Protein AF-A0A2E9ARJ5-F1 (afdb_monomer)

Structure (mmCIF, N/CA/C/O backbone):
data_AF-A0A2E9ARJ5-F1
#
_entry.id   AF-A0A2E9ARJ5-F1
#
loop_
_atom_site.group_PDB
_atom_site.id
_atom_site.type_symbol
_atom_site.label_atom_id
_atom_site.label_alt_id
_atom_site.label_comp_id
_atom_site.label_asym_id
_atom_site.label_entity_id
_atom_site.label_seq_id
_atom_site.pdbx_PDB_ins_code
_atom_site.Cartn_x
_atom_site.Cartn_y
_atom_site.Cartn_z
_atom_site.occupancy
_atom_site.B_iso_or_equiv
_atom_site.auth_seq_id
_atom_site.auth_comp_id
_atom_site.auth_asym_id
_atom_site.auth_atom_id
_atom_site.pdbx_PDB_model_num
ATOM 1 N N . MET A 1 1 ? 36.163 17.611 -49.885 1.00 54.44 1 MET A N 1
ATOM 2 C CA . MET A 1 1 ? 37.347 17.622 -50.762 1.00 54.44 1 MET A CA 1
ATOM 3 C C . MET A 1 1 ? 37.562 16.211 -51.298 1.00 54.44 1 MET A C 1
ATOM 5 O O . MET A 1 1 ? 38.402 15.521 -50.765 1.00 54.44 1 MET A O 1
ATOM 9 N N . ASP A 1 2 ? 36.758 15.726 -52.253 1.00 55.62 2 ASP A N 1
ATOM 10 C CA . ASP A 1 2 ? 36.890 14.321 -52.709 1.00 55.62 2 ASP A CA 1
ATOM 11 C C . ASP A 1 2 ? 36.253 14.086 -54.094 1.00 55.62 2 ASP A C 1
ATOM 13 O O . ASP A 1 2 ? 35.464 13.170 -54.314 1.00 55.62 2 ASP A O 1
ATOM 17 N N . LEU A 1 3 ? 36.557 14.965 -55.052 1.00 61.03 3 LEU A N 1
ATOM 18 C CA . LEU A 1 3 ? 36.168 14.787 -56.460 1.00 61.03 3 LEU A CA 1
ATOM 19 C C . LEU A 1 3 ? 37.358 14.467 -57.372 1.00 61.03 3 LEU A C 1
ATOM 21 O O . LEU A 1 3 ? 37.154 14.315 -58.566 1.00 61.03 3 LEU A O 1
ATOM 25 N N . GLY A 1 4 ? 38.577 14.335 -56.832 1.00 65.00 4 GLY A N 1
ATOM 26 C CA . GLY A 1 4 ? 39.780 14.022 -57.617 1.00 65.00 4 GLY A CA 1
ATOM 27 C C . GLY A 1 4 ? 40.251 15.149 -58.545 1.00 65.00 4 GLY A C 1
ATOM 28 O O . GLY A 1 4 ? 41.095 14.913 -59.400 1.00 65.00 4 GLY A O 1
ATOM 29 N N . VAL A 1 5 ? 39.704 16.359 -58.391 1.00 71.19 5 VAL A N 1
ATOM 30 C CA . VAL A 1 5 ? 40.125 17.569 -59.113 1.00 71.19 5 VAL A CA 1
ATOM 31 C C . VAL A 1 5 ? 41.294 18.209 -58.361 1.00 71.19 5 VAL A C 1
ATOM 33 O O . VAL A 1 5 ? 41.242 18.292 -57.134 1.00 71.19 5 VAL A O 1
ATOM 36 N N . SER A 1 6 ? 42.327 18.660 -59.084 1.00 74.06 6 SER A N 1
ATOM 37 C CA . SER A 1 6 ? 43.474 19.373 -58.496 1.00 74.06 6 SER A CA 1
ATOM 38 C C . SER A 1 6 ? 43.016 20.586 -57.672 1.00 74.06 6 SER A C 1
ATOM 40 O O . SER A 1 6 ? 42.092 21.302 -58.075 1.00 74.06 6 SER A O 1
ATOM 42 N N . GLU A 1 7 ? 43.654 20.811 -56.520 1.00 71.00 7 GLU A N 1
ATOM 43 C CA . GLU A 1 7 ? 43.252 21.814 -55.521 1.00 71.00 7 GLU A CA 1
ATOM 44 C C . GLU A 1 7 ? 43.178 23.232 -56.107 1.00 71.00 7 GLU A C 1
ATOM 46 O O . GLU A 1 7 ? 42.240 23.976 -55.817 1.00 71.00 7 GLU A O 1
ATOM 51 N N . GLU A 1 8 ? 44.086 23.572 -57.025 1.00 73.69 8 GLU A N 1
ATOM 52 C CA . GLU A 1 8 ? 44.133 24.877 -57.699 1.00 73.69 8 GLU A CA 1
ATOM 53 C C . GLU A 1 8 ? 42.857 25.187 -58.504 1.00 73.69 8 GLU A C 1
ATOM 55 O O . GLU A 1 8 ? 42.389 26.329 -58.532 1.00 73.69 8 GLU A O 1
ATOM 60 N N . TYR A 1 9 ? 42.257 24.172 -59.134 1.00 76.06 9 TYR A N 1
ATOM 61 C CA . TYR A 1 9 ? 41.013 24.318 -59.900 1.00 76.06 9 TYR A CA 1
ATOM 62 C C . TYR A 1 9 ? 39.777 24.146 -59.017 1.00 76.06 9 TYR A C 1
ATOM 64 O O . TYR A 1 9 ? 38.749 24.774 -59.267 1.00 76.06 9 TYR A O 1
ATOM 72 N N . ALA A 1 10 ? 39.880 23.341 -57.958 1.00 75.56 10 ALA A N 1
ATOM 73 C CA . ALA A 1 10 ? 38.800 23.126 -57.003 1.00 75.56 10 ALA A CA 1
ATOM 74 C C . ALA A 1 10 ? 38.404 24.423 -56.277 1.00 75.56 10 ALA A C 1
ATOM 76 O O . ALA A 1 10 ? 37.213 24.669 -56.097 1.00 75.56 10 ALA A O 1
ATOM 77 N N . HIS A 1 11 ? 39.376 25.274 -55.927 1.00 76.75 11 HIS A N 1
ATOM 78 C CA . HIS A 1 11 ? 39.104 26.584 -55.328 1.00 76.75 11 HIS A CA 1
ATOM 79 C C . HIS A 1 11 ? 38.368 27.527 -56.288 1.00 76.75 11 HIS A C 1
ATOM 81 O O . HIS A 1 11 ? 37.366 28.119 -55.903 1.00 76.75 11 HIS A O 1
ATOM 87 N N . LYS A 1 12 ? 38.795 27.603 -57.555 1.00 78.19 12 LYS A N 1
ATOM 88 C CA . LYS A 1 12 ? 38.150 28.456 -58.572 1.00 78.19 12 LYS A CA 1
ATOM 89 C C . LYS A 1 12 ? 36.739 27.988 -58.942 1.00 78.19 12 LYS A C 1
ATOM 91 O O . LYS A 1 12 ? 35.886 28.803 -59.270 1.00 78.19 12 LYS A O 1
ATOM 96 N N . LEU A 1 13 ? 36.488 26.679 -58.906 1.00 76.44 13 LEU A N 1
ATOM 97 C CA . LEU A 1 13 ? 35.176 26.101 -59.218 1.00 76.44 13 LEU A CA 1
ATOM 98 C C . LEU A 1 13 ? 34.175 26.209 -58.060 1.00 76.44 13 LEU A C 1
ATOM 100 O O . LEU A 1 13 ? 32.970 26.238 -58.308 1.00 76.44 13 LEU A O 1
ATOM 104 N N . ALA A 1 14 ? 34.664 26.248 -56.819 1.00 74.19 14 ALA A N 1
ATOM 105 C CA . ALA A 1 14 ? 33.845 26.314 -55.610 1.00 74.19 14 ALA A CA 1
ATOM 106 C C . ALA A 1 14 ? 33.635 27.741 -55.075 1.00 74.19 14 ALA A C 1
ATOM 108 O O . ALA A 1 14 ? 32.916 27.900 -54.088 1.00 74.19 14 ALA A O 1
ATOM 109 N N . ASP A 1 15 ? 34.241 28.755 -55.701 1.00 73.31 15 ASP A N 1
ATOM 110 C CA . ASP A 1 15 ? 34.136 30.152 -55.275 1.00 73.31 15 ASP A CA 1
ATOM 111 C C . ASP A 1 15 ? 32.660 30.598 -55.300 1.00 73.31 15 ASP A C 1
ATOM 113 O O . ASP A 1 15 ? 31.999 30.590 -56.345 1.00 73.31 15 ASP A O 1
ATOM 117 N N . ASP A 1 16 ? 32.119 30.853 -54.105 1.00 69.88 16 ASP A N 1
ATOM 118 C CA . ASP A 1 16 ? 30.711 31.146 -53.794 1.00 69.88 16 ASP A CA 1
ATOM 119 C C . ASP A 1 16 ? 29.644 30.127 -54.267 1.00 69.88 16 ASP A C 1
ATOM 121 O O . ASP A 1 16 ? 28.446 30.436 -54.277 1.00 69.88 16 ASP A O 1
ATOM 125 N N . ARG A 1 17 ? 30.013 28.879 -54.609 1.00 69.25 17 ARG A N 1
ATOM 126 C CA . ARG A 1 17 ? 29.057 27.844 -55.076 1.00 69.25 17 ARG A CA 1
ATOM 127 C C . ARG A 1 17 ? 29.125 26.549 -54.280 1.00 69.25 17 ARG A C 1
ATOM 129 O O . ARG A 1 17 ? 30.191 26.058 -53.910 1.00 69.25 17 ARG A O 1
ATOM 136 N N . LYS A 1 18 ? 27.963 25.922 -54.065 1.00 77.44 18 LYS A N 1
ATOM 137 C CA . LYS A 1 18 ? 27.908 24.567 -53.501 1.00 77.44 18 LYS A CA 1
ATOM 138 C C . LYS A 1 18 ? 28.409 23.559 -54.534 1.00 77.44 18 LYS A C 1
ATOM 140 O O . LYS A 1 18 ? 28.073 23.634 -55.709 1.00 77.44 18 LYS A O 1
ATOM 145 N N . TRP A 1 19 ? 29.144 22.547 -54.075 1.00 73.19 19 TRP A N 1
ATOM 146 C CA . TRP A 1 19 ? 29.708 21.493 -54.931 1.00 73.19 19 TRP A CA 1
ATOM 147 C C . TRP A 1 19 ? 28.677 20.689 -55.735 1.00 73.19 19 TRP A C 1
ATOM 149 O O . TRP A 1 19 ? 29.043 20.065 -56.728 1.00 73.19 19 TRP A O 1
ATOM 159 N N . ASP A 1 20 ? 27.407 20.687 -55.331 1.00 74.75 20 ASP A N 1
ATOM 160 C CA . ASP A 1 20 ? 26.340 20.057 -56.112 1.00 74.75 20 ASP A CA 1
ATOM 161 C C . ASP A 1 20 ? 25.987 20.856 -57.373 1.00 74.75 20 ASP A C 1
ATOM 163 O O . ASP A 1 20 ? 25.711 20.246 -58.403 1.00 74.75 20 ASP A O 1
ATOM 167 N N . ASP A 1 21 ? 26.120 22.185 -57.345 1.00 74.62 21 ASP A N 1
ATOM 168 C CA . ASP A 1 21 ? 25.916 23.041 -58.519 1.00 74.62 21 ASP A CA 1
ATOM 169 C C . ASP A 1 21 ? 27.089 22.911 -59.503 1.00 74.62 21 ASP A C 1
ATOM 171 O O . ASP A 1 21 ? 26.904 22.917 -60.720 1.00 74.62 21 ASP A O 1
ATOM 175 N N . VAL A 1 22 ? 28.305 22.702 -58.982 1.00 75.75 22 VAL A N 1
ATOM 176 C CA . VAL A 1 22 ? 29.521 22.508 -59.791 1.00 75.75 22 VAL A CA 1
ATOM 177 C C . VAL A 1 22 ? 29.455 21.205 -60.605 1.00 75.75 22 VAL A C 1
ATOM 179 O O . VAL A 1 22 ? 29.957 21.152 -61.725 1.00 75.75 22 VAL A O 1
ATOM 182 N N . LYS A 1 23 ? 28.787 20.157 -60.100 1.00 73.69 23 LYS A N 1
ATOM 183 C CA . LYS A 1 23 ? 28.631 18.863 -60.803 1.00 73.69 23 LYS A CA 1
ATOM 184 C C . LYS A 1 23 ? 27.744 18.930 -62.050 1.00 73.69 23 LYS A C 1
ATOM 186 O O . LYS A 1 23 ? 27.782 18.005 -62.857 1.00 73.69 23 LYS A O 1
ATOM 191 N N . ILE A 1 24 ? 26.924 19.972 -62.181 1.00 77.25 24 ILE A N 1
ATOM 192 C CA . ILE A 1 24 ? 25.968 20.141 -63.287 1.00 77.25 24 ILE A CA 1
ATOM 193 C C . ILE A 1 24 ? 26.584 21.002 -64.410 1.00 77.25 24 ILE A C 1
ATOM 195 O O . ILE A 1 24 ? 26.020 21.104 -65.499 1.00 77.25 24 ILE A O 1
ATOM 199 N N . LEU A 1 25 ? 27.764 21.592 -64.179 1.00 80.94 25 LEU A N 1
ATOM 200 C CA . LEU A 1 25 ? 28.455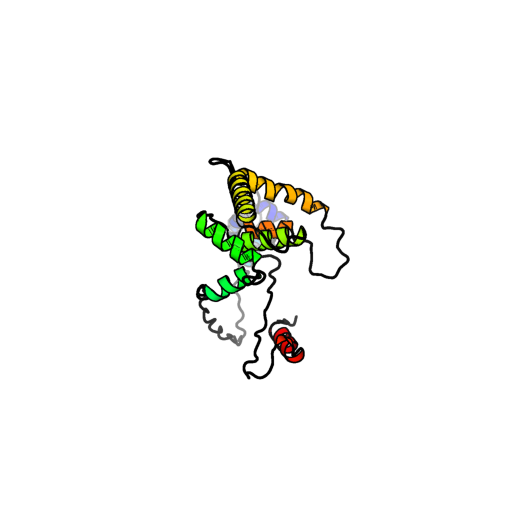 22.422 -65.163 1.00 80.94 25 LEU A CA 1
ATOM 201 C C . LEU A 1 25 ? 28.924 21.607 -66.373 1.00 80.94 25 LEU A C 1
ATOM 203 O O . LEU A 1 25 ? 29.419 20.485 -66.262 1.00 80.94 25 LEU A O 1
ATOM 207 N N . THR A 1 26 ? 28.799 22.219 -67.546 1.00 83.75 26 THR A N 1
ATOM 208 C CA . THR A 1 26 ? 29.337 21.680 -68.802 1.00 83.75 26 THR A CA 1
ATOM 209 C C . THR A 1 26 ? 30.844 21.932 -68.903 1.00 83.75 26 THR A C 1
ATOM 211 O O . THR A 1 26 ? 31.360 22.882 -68.310 1.00 83.75 26 THR A O 1
ATOM 214 N N . SER A 1 27 ? 31.568 21.131 -69.695 1.00 81.81 27 SER A N 1
ATOM 215 C CA . SER A 1 27 ? 33.017 21.315 -69.893 1.00 81.81 27 SER A CA 1
ATOM 216 C C . SER A 1 27 ? 33.377 22.715 -70.413 1.00 81.81 27 SER A C 1
ATOM 218 O O . SER A 1 27 ? 34.362 23.298 -69.969 1.00 81.81 27 SER A O 1
ATOM 220 N N . GLY A 1 28 ? 32.527 23.320 -71.250 1.00 81.38 28 GLY A N 1
ATOM 221 C CA . GLY A 1 28 ? 32.713 24.698 -71.722 1.00 81.38 28 GLY A CA 1
ATOM 222 C C . GLY A 1 28 ? 32.613 25.761 -70.618 1.00 81.38 28 GLY A C 1
ATOM 223 O O . GLY A 1 28 ? 33.372 26.728 -70.622 1.00 81.38 28 GLY A O 1
ATOM 224 N N . GLN A 1 29 ? 31.730 25.574 -69.633 1.00 81.25 29 GLN A N 1
ATOM 225 C CA . GLN A 1 29 ? 31.619 26.485 -68.485 1.00 81.25 29 GLN A CA 1
ATOM 226 C C . GLN A 1 29 ? 32.804 26.332 -67.526 1.00 81.25 29 GLN A C 1
ATOM 228 O O . GLN A 1 29 ? 33.283 27.322 -66.977 1.00 81.25 29 GLN A O 1
ATOM 233 N N . ILE A 1 30 ? 33.315 25.107 -67.365 1.00 82.06 30 ILE A N 1
ATOM 234 C CA . ILE A 1 30 ? 34.528 24.828 -66.581 1.00 82.06 30 ILE A CA 1
ATOM 235 C C . ILE A 1 30 ? 35.742 25.520 -67.221 1.00 82.06 30 ILE A C 1
ATOM 237 O O . ILE A 1 30 ? 36.526 26.150 -66.512 1.00 82.06 30 ILE A O 1
ATOM 241 N N . ALA A 1 31 ? 35.858 25.491 -68.554 1.00 83.00 31 ALA A N 1
ATOM 242 C CA . ALA A 1 31 ? 36.908 26.206 -69.283 1.00 83.00 31 ALA A CA 1
ATOM 243 C C . ALA A 1 31 ? 36.865 27.725 -69.037 1.00 83.00 31 ALA A C 1
ATOM 245 O O . ALA A 1 31 ? 37.900 28.333 -68.766 1.00 83.00 31 ALA A O 1
ATOM 246 N N . GLN A 1 32 ? 35.671 28.330 -69.063 1.00 82.12 32 GLN A N 1
ATOM 247 C CA . GLN A 1 32 ? 35.493 29.767 -68.814 1.00 82.12 32 GLN A CA 1
ATOM 248 C C . GLN A 1 32 ? 35.814 30.177 -67.372 1.00 82.12 32 GLN A C 1
ATOM 250 O O . GLN A 1 32 ? 36.417 31.225 -67.163 1.00 82.12 32 GLN A O 1
ATOM 255 N N . ILE A 1 33 ? 35.430 29.365 -66.382 1.00 82.38 33 ILE A N 1
ATOM 256 C CA . ILE A 1 33 ? 35.653 29.673 -64.958 1.00 82.38 33 ILE A CA 1
ATOM 257 C C . ILE A 1 33 ? 37.129 29.499 -64.582 1.00 82.38 33 ILE A C 1
ATOM 259 O O . ILE A 1 33 ? 37.686 30.308 -63.842 1.00 82.38 33 ILE A O 1
ATOM 263 N N . CYS A 1 34 ? 37.780 28.452 -65.091 1.00 78.56 34 CYS A N 1
ATOM 264 C CA . CYS A 1 34 ? 39.170 28.153 -64.751 1.00 78.56 34 CYS A CA 1
ATOM 265 C C . CYS A 1 34 ? 40.194 28.836 -65.672 1.00 78.56 34 CYS A C 1
ATOM 267 O O . CYS A 1 34 ? 41.372 28.867 -65.314 1.00 78.56 34 CYS A O 1
ATOM 269 N N . GLY A 1 35 ? 39.768 29.394 -66.813 1.00 81.19 35 GLY A N 1
ATOM 270 C CA . GLY A 1 35 ? 40.648 30.031 -67.799 1.00 81.19 35 GLY A CA 1
ATOM 271 C C . GLY A 1 35 ? 41.585 29.042 -68.499 1.00 81.19 35 GLY A C 1
ATOM 272 O O . GLY A 1 35 ? 42.733 29.380 -68.773 1.00 81.19 35 GLY A O 1
ATOM 273 N N . ILE A 1 36 ? 41.115 27.813 -68.730 1.00 84.06 36 ILE A N 1
ATOM 274 C CA . ILE A 1 36 ? 41.899 26.687 -69.264 1.00 84.06 36 ILE A CA 1
ATOM 275 C C . ILE A 1 36 ? 41.427 26.278 -70.662 1.00 84.06 36 ILE A C 1
ATOM 277 O O . ILE A 1 36 ? 40.331 26.632 -71.101 1.00 84.06 36 ILE A O 1
ATOM 281 N N . ASP A 1 37 ? 42.256 25.508 -71.360 1.00 86.62 37 ASP A N 1
ATOM 282 C CA . ASP A 1 37 ? 41.958 24.978 -72.686 1.00 86.62 37 ASP A CA 1
ATOM 283 C C . ASP A 1 37 ? 40.827 23.923 -72.673 1.00 86.62 37 ASP A C 1
ATOM 285 O O . ASP A 1 37 ? 40.428 23.366 -71.640 1.00 86.62 37 ASP A O 1
ATOM 289 N N . SER A 1 38 ? 40.286 23.632 -73.860 1.00 79.56 38 SER A N 1
ATOM 290 C CA . SER A 1 38 ? 39.188 22.673 -74.032 1.00 79.56 38 SER A CA 1
ATOM 291 C C . SER A 1 38 ? 39.575 21.228 -73.687 1.00 79.56 38 SER A C 1
ATOM 293 O O . SER A 1 38 ? 38.691 20.428 -73.395 1.00 79.56 38 SER A O 1
ATOM 295 N N . GLY A 1 39 ? 40.865 20.874 -73.731 1.00 79.38 39 GLY A N 1
ATOM 296 C CA . GLY A 1 39 ? 41.352 19.544 -73.358 1.00 79.38 39 GLY A CA 1
ATOM 297 C C . GLY A 1 39 ? 41.328 19.352 -71.845 1.00 79.38 39 GLY A C 1
ATOM 298 O O . GLY A 1 39 ? 40.636 18.463 -71.343 1.00 79.38 39 GLY A O 1
ATOM 299 N N . SER A 1 40 ? 41.986 20.256 -71.118 1.00 79.19 40 SER A N 1
ATOM 300 C CA . SER A 1 40 ? 42.070 20.224 -69.651 1.00 79.19 40 SER A CA 1
ATOM 301 C C . SER A 1 40 ? 40.693 20.309 -68.974 1.00 79.19 40 SER A C 1
ATOM 303 O O . SER A 1 40 ? 40.419 19.627 -67.985 1.00 79.19 40 SER A O 1
ATOM 305 N N . SER A 1 41 ? 39.771 21.103 -69.527 1.00 80.12 41 SER A N 1
ATOM 306 C CA . SER A 1 41 ? 38.393 21.201 -69.013 1.00 80.12 41 SER A CA 1
ATOM 307 C C . SER A 1 41 ? 37.569 19.925 -69.228 1.00 80.12 41 SER A C 1
ATOM 309 O O . SER A 1 41 ? 36.741 19.575 -68.380 1.00 80.12 41 SER A O 1
ATOM 311 N N . GLN A 1 42 ? 37.812 19.192 -70.319 1.00 81.75 42 GLN A N 1
ATOM 312 C CA . GLN A 1 42 ? 37.151 17.915 -70.582 1.00 81.75 42 GLN A CA 1
ATOM 313 C C . GLN A 1 42 ? 37.649 16.812 -69.637 1.00 81.75 42 GLN A C 1
ATOM 315 O O . GLN A 1 42 ? 36.858 15.969 -69.207 1.00 81.75 42 GLN A O 1
ATOM 320 N N . GLU A 1 43 ? 38.930 16.834 -69.264 1.00 80.94 43 GLU A N 1
ATOM 321 C CA . GLU A 1 43 ? 39.493 15.923 -68.261 1.00 80.94 43 GLU A CA 1
ATOM 322 C C . GLU A 1 43 ? 38.865 16.144 -66.882 1.00 80.94 43 GLU A C 1
ATOM 324 O O . GLU A 1 43 ? 38.390 15.188 -66.263 1.00 80.94 43 GLU A O 1
ATOM 329 N N . ILE A 1 44 ? 38.758 17.402 -66.442 1.00 80.44 44 ILE A N 1
ATOM 330 C CA . ILE A 1 44 ? 38.100 17.754 -65.175 1.00 80.44 44 ILE A CA 1
ATOM 331 C C . ILE A 1 44 ? 36.630 17.313 -65.191 1.00 80.44 44 ILE A C 1
ATOM 333 O O . ILE A 1 44 ? 36.163 16.684 -64.240 1.00 80.44 44 ILE A O 1
ATOM 337 N N . PHE A 1 45 ? 35.910 17.554 -66.291 1.00 81.81 45 PHE A N 1
ATOM 338 C CA . PHE A 1 45 ? 34.526 17.101 -66.447 1.00 81.81 45 PHE A CA 1
ATOM 339 C C . PHE A 1 45 ? 34.396 15.571 -66.340 1.00 81.81 45 PHE A C 1
ATOM 341 O O . PHE A 1 45 ? 33.513 15.066 -65.643 1.00 81.81 45 PHE A O 1
ATOM 348 N N . ASN A 1 46 ? 35.297 14.817 -66.974 1.00 81.00 46 ASN A N 1
ATOM 349 C CA . ASN A 1 46 ? 35.295 13.354 -66.916 1.00 81.00 46 ASN A CA 1
ATOM 350 C C . ASN A 1 46 ? 35.579 12.830 -65.500 1.00 81.00 46 ASN A C 1
ATOM 352 O O . ASN A 1 46 ? 34.931 11.877 -65.056 1.00 81.00 46 ASN A O 1
ATOM 356 N N . VAL A 1 47 ? 36.498 13.468 -64.774 1.00 79.69 47 VAL A N 1
ATOM 357 C CA . VAL A 1 47 ? 36.816 13.145 -63.375 1.00 79.69 47 VAL A CA 1
ATOM 358 C C . VAL A 1 47 ? 35.608 13.408 -62.464 1.00 79.69 47 VAL A C 1
ATOM 360 O O . VAL A 1 47 ? 35.223 12.540 -61.671 1.00 79.69 47 VAL A O 1
ATOM 363 N N . MET A 1 48 ? 34.919 14.539 -62.643 1.00 74.75 48 MET A N 1
ATOM 364 C CA . MET A 1 48 ? 33.696 14.863 -61.895 1.00 74.75 48 MET A CA 1
ATOM 365 C C . MET A 1 48 ? 32.534 13.911 -62.232 1.00 74.75 48 MET A C 1
ATOM 367 O O . MET A 1 48 ? 31.820 13.451 -61.334 1.00 74.75 48 MET A O 1
ATOM 371 N N . ALA A 1 49 ? 32.378 13.535 -63.504 1.00 72.88 49 ALA A N 1
ATOM 372 C CA . ALA A 1 49 ? 31.380 12.560 -63.943 1.00 72.88 49 ALA A CA 1
ATOM 373 C C . ALA A 1 49 ? 31.664 11.143 -63.409 1.00 72.88 49 ALA A C 1
ATOM 375 O O . ALA A 1 49 ? 30.730 10.390 -63.113 1.00 72.88 49 ALA A O 1
ATOM 376 N N . ALA A 1 50 ? 32.938 10.769 -63.256 1.00 69.94 50 ALA A N 1
ATOM 377 C CA . ALA A 1 50 ? 33.341 9.498 -62.659 1.00 69.94 50 ALA A CA 1
ATOM 378 C C . ALA A 1 50 ? 33.038 9.451 -61.151 1.00 69.94 50 ALA A C 1
ATOM 380 O O . ALA A 1 50 ? 32.545 8.432 -60.656 1.00 69.94 50 ALA A O 1
ATOM 381 N N . ALA A 1 51 ? 33.238 10.559 -60.432 1.00 65.12 51 ALA A N 1
ATOM 382 C CA . ALA A 1 51 ? 32.886 10.667 -59.016 1.00 65.12 51 ALA A CA 1
ATOM 383 C C . ALA A 1 51 ? 31.368 10.518 -58.774 1.00 65.12 51 ALA A C 1
ATOM 385 O O . ALA A 1 51 ? 30.956 9.845 -57.827 1.00 65.12 51 ALA A O 1
ATOM 386 N N . GLY A 1 52 ? 30.528 11.058 -59.668 1.00 59.34 52 GLY A N 1
ATOM 387 C CA . GLY A 1 52 ? 29.066 10.907 -59.612 1.00 59.34 52 GLY A CA 1
ATOM 388 C C . GLY A 1 52 ? 28.550 9.485 -59.887 1.00 59.34 52 GLY A C 1
ATOM 389 O O . GLY A 1 52 ? 27.419 9.158 -59.532 1.00 59.34 52 GLY A O 1
ATOM 390 N N . LYS A 1 53 ? 29.376 8.611 -60.482 1.00 58.62 53 LYS A N 1
ATOM 391 C CA . LYS A 1 53 ? 29.018 7.227 -60.851 1.00 58.62 53 LYS A CA 1
ATOM 392 C C . LYS A 1 53 ? 29.438 6.168 -59.823 1.00 58.62 53 LYS A C 1
ATOM 394 O O . LYS A 1 53 ? 29.321 4.972 -60.108 1.00 58.62 53 LYS A O 1
ATOM 399 N N . ARG A 1 54 ? 29.858 6.542 -58.606 1.00 50.91 54 ARG A N 1
ATOM 400 C CA . ARG A 1 54 ? 30.034 5.585 -57.491 1.00 50.91 54 ARG A CA 1
ATOM 401 C C . ARG A 1 54 ? 28.682 5.110 -56.937 1.00 50.91 54 ARG A C 1
ATOM 403 O O . ARG A 1 54 ? 28.300 5.454 -55.829 1.00 50.91 54 ARG A O 1
ATOM 410 N N . SER A 1 55 ? 27.960 4.324 -57.736 1.00 51.62 55 SER A N 1
ATOM 411 C CA . SER A 1 55 ? 26.957 3.317 -57.347 1.00 51.62 55 SER A CA 1
ATOM 412 C C . SER A 1 55 ? 26.120 2.962 -58.579 1.00 51.62 55 SER A C 1
ATOM 414 O O . SER A 1 55 ? 25.095 3.589 -58.830 1.00 51.62 55 SER A O 1
ATOM 416 N N . ARG A 1 56 ? 26.592 1.994 -59.379 1.00 48.06 56 ARG A N 1
ATOM 417 C CA . ARG A 1 56 ? 25.801 1.052 -60.211 1.00 48.06 56 ARG A CA 1
ATOM 418 C C . ARG A 1 56 ? 26.722 0.315 -61.189 1.00 48.06 56 ARG A C 1
ATOM 420 O O . ARG A 1 56 ? 26.627 0.452 -62.399 1.00 48.06 56 ARG A O 1
ATOM 427 N N . ALA A 1 57 ? 27.609 -0.508 -60.647 1.00 42.06 57 ALA A N 1
ATOM 428 C CA . ALA A 1 57 ? 28.246 -1.575 -61.411 1.00 42.06 57 ALA A CA 1
ATOM 429 C C . ALA A 1 57 ? 28.298 -2.816 -60.518 1.00 42.06 57 ALA A C 1
ATOM 431 O O . ALA A 1 57 ? 29.294 -3.103 -59.864 1.00 42.06 57 ALA A O 1
ATOM 432 N N . ALA A 1 58 ? 27.160 -3.504 -60.413 1.00 41.31 58 ALA A N 1
ATOM 433 C CA . ALA A 1 58 ? 27.098 -4.818 -59.796 1.00 41.31 58 ALA A CA 1
ATOM 434 C C . ALA A 1 58 ? 27.518 -5.853 -60.846 1.00 41.31 58 ALA A C 1
ATOM 436 O O . ALA A 1 58 ? 26.736 -6.213 -61.725 1.00 41.31 58 ALA A O 1
ATOM 437 N N . THR A 1 59 ? 28.758 -6.326 -60.759 1.00 44.97 59 THR A N 1
ATOM 438 C CA . THR A 1 59 ? 29.200 -7.567 -61.396 1.00 44.97 59 THR A CA 1
ATOM 439 C C . THR A 1 59 ? 28.306 -8.706 -60.896 1.00 44.97 59 THR A C 1
ATOM 441 O O . THR A 1 59 ? 28.242 -8.975 -59.693 1.00 44.97 59 THR A O 1
ATOM 444 N N . LYS A 1 60 ? 27.563 -9.351 -61.808 1.00 46.62 60 LYS A N 1
ATOM 445 C CA . LYS A 1 60 ? 26.732 -10.528 -61.509 1.00 46.62 60 LYS A CA 1
ATOM 446 C C . LYS A 1 60 ? 27.638 -11.700 -61.126 1.00 46.62 60 LYS A C 1
ATOM 448 O O . LYS A 1 60 ? 28.047 -12.483 -61.969 1.00 46.62 60 LYS A O 1
ATOM 453 N N . THR A 1 61 ? 27.947 -11.804 -59.843 1.00 47.38 61 THR A N 1
ATOM 454 C CA . THR A 1 61 ? 28.324 -13.068 -59.212 1.00 47.38 61 THR A CA 1
ATOM 455 C C . THR A 1 61 ? 27.029 -13.782 -58.841 1.00 47.38 61 THR A C 1
ATOM 457 O O . THR A 1 61 ? 26.141 -13.168 -58.242 1.00 47.38 61 THR A O 1
ATOM 460 N N . GLU A 1 62 ? 26.874 -15.048 -59.233 1.00 55.34 62 GLU A N 1
ATOM 461 C CA . GLU A 1 62 ? 25.759 -15.881 -58.777 1.00 55.34 62 GLU A CA 1
ATOM 462 C C . GLU A 1 62 ? 25.861 -16.049 -57.260 1.00 55.34 62 GLU A C 1
ATOM 464 O O . GLU A 1 62 ? 26.617 -16.860 -56.734 1.00 55.34 62 GLU A O 1
ATOM 469 N N . LYS A 1 63 ? 25.123 -15.214 -56.528 1.00 53.44 63 LYS A N 1
ATOM 470 C CA . LYS A 1 63 ? 24.966 -15.345 -55.084 1.00 53.44 63 LYS A CA 1
ATOM 471 C C . LYS A 1 63 ? 23.791 -16.275 -54.836 1.00 53.44 63 LYS A C 1
ATOM 473 O O . LYS A 1 63 ? 22.646 -15.902 -55.093 1.00 53.44 63 LYS A O 1
ATOM 478 N N . THR A 1 64 ? 24.049 -17.456 -54.288 1.00 56.78 64 THR A N 1
ATOM 479 C CA . THR A 1 64 ? 23.000 -18.320 -53.741 1.00 56.78 64 THR A CA 1
ATOM 480 C C . THR A 1 64 ? 22.433 -17.644 -52.494 1.00 56.78 64 THR A C 1
ATOM 482 O O . THR A 1 64 ? 22.961 -17.765 -51.390 1.00 56.78 64 THR A O 1
ATOM 485 N N . ILE A 1 65 ? 21.375 -16.849 -52.663 1.00 56.34 65 ILE A N 1
ATOM 486 C CA . ILE A 1 65 ? 20.701 -16.185 -51.547 1.00 56.34 65 ILE A CA 1
ATOM 487 C C . ILE A 1 65 ? 19.878 -17.241 -50.808 1.00 56.34 65 ILE A C 1
ATOM 489 O O . ILE A 1 65 ? 18.725 -17.509 -51.151 1.00 56.34 65 ILE A O 1
ATOM 493 N N . VAL A 1 66 ? 20.447 -17.815 -49.750 1.00 55.81 66 VAL A N 1
ATOM 494 C CA . VAL A 1 66 ? 19.676 -18.596 -48.778 1.00 55.81 66 VAL A CA 1
ATOM 495 C C . VAL A 1 66 ? 18.829 -17.616 -47.967 1.00 55.81 66 VAL A C 1
ATOM 497 O O . VAL A 1 66 ? 19.246 -17.083 -46.939 1.00 55.81 66 VAL A O 1
ATOM 500 N N . ARG A 1 67 ? 17.613 -17.335 -48.446 1.00 55.31 67 ARG A N 1
ATOM 501 C CA . ARG A 1 67 ? 16.615 -16.615 -47.651 1.00 55.31 67 ARG A CA 1
ATOM 502 C C . ARG A 1 67 ? 16.167 -17.531 -46.522 1.00 55.31 67 ARG A C 1
ATOM 504 O O . ARG A 1 67 ? 15.365 -18.441 -46.726 1.00 55.31 67 ARG A O 1
ATOM 511 N N . ARG A 1 68 ? 16.661 -17.273 -45.311 1.00 58.09 68 ARG A N 1
ATOM 512 C CA . ARG A 1 68 ? 16.099 -17.863 -44.094 1.00 58.09 68 ARG A CA 1
ATOM 513 C C . ARG A 1 68 ? 14.615 -17.490 -44.069 1.00 58.09 68 ARG A C 1
ATOM 515 O O . ARG A 1 68 ? 14.287 -16.303 -44.043 1.00 58.09 68 ARG A O 1
ATOM 522 N N . ARG A 1 69 ? 13.720 -18.485 -44.136 1.00 55.69 69 ARG A N 1
ATOM 523 C CA . ARG A 1 69 ? 12.278 -18.262 -43.949 1.00 55.69 69 ARG A CA 1
ATOM 524 C C . ARG A 1 69 ? 12.117 -17.450 -42.660 1.00 55.69 69 ARG A C 1
ATOM 526 O O . ARG A 1 69 ? 12.606 -17.913 -41.626 1.00 55.69 69 ARG A O 1
ATOM 533 N N . PRO A 1 70 ? 11.487 -16.261 -42.683 1.00 51.56 70 PRO A N 1
ATOM 534 C CA . PRO A 1 70 ? 11.171 -15.578 -41.444 1.00 51.56 70 PRO A CA 1
ATOM 535 C C . PRO A 1 70 ? 10.256 -16.522 -40.674 1.00 51.56 70 PRO A C 1
ATOM 537 O O . PRO A 1 70 ? 9.164 -16.857 -41.136 1.00 51.56 70 PRO A O 1
ATOM 540 N N . ALA A 1 71 ? 10.735 -17.024 -39.535 1.00 57.06 71 ALA A N 1
ATOM 541 C CA . ALA A 1 71 ? 9.877 -17.757 -38.627 1.00 57.06 71 ALA A CA 1
ATOM 542 C C . ALA A 1 71 ? 8.677 -16.851 -38.353 1.00 57.06 71 ALA A C 1
ATOM 544 O O . ALA A 1 71 ? 8.857 -15.694 -37.959 1.00 57.06 71 ALA A O 1
ATOM 545 N N . SER A 1 72 ? 7.470 -17.354 -38.618 1.00 54.91 72 SER A N 1
ATOM 546 C CA . SER A 1 72 ? 6.243 -16.682 -38.217 1.00 54.91 72 SER A CA 1
ATOM 547 C C . SER A 1 72 ? 6.342 -16.471 -36.713 1.00 54.91 72 SER A C 1
ATOM 549 O O . SER A 1 72 ? 6.145 -17.395 -35.921 1.00 54.91 72 SER A O 1
ATOM 551 N N . ARG A 1 73 ? 6.730 -15.262 -36.298 1.00 58.06 73 ARG A N 1
ATOM 552 C CA . ARG A 1 73 ? 6.590 -14.830 -34.915 1.00 58.06 73 ARG A CA 1
ATOM 553 C C . ARG A 1 73 ? 5.093 -14.719 -34.712 1.00 58.06 73 ARG A C 1
ATOM 555 O O . ARG A 1 73 ? 4.506 -13.662 -34.929 1.00 58.06 73 ARG A O 1
ATOM 562 N N . ARG A 1 74 ? 4.474 -15.841 -34.340 1.00 53.81 74 ARG A N 1
ATOM 563 C CA . ARG A 1 74 ? 3.110 -15.888 -33.830 1.00 53.81 74 ARG A CA 1
ATOM 564 C C . ARG A 1 74 ? 3.066 -14.811 -32.754 1.00 53.81 74 ARG A C 1
ATOM 566 O O . ARG A 1 74 ? 3.739 -14.944 -31.732 1.00 53.81 74 ARG A O 1
ATOM 573 N N . ARG A 1 75 ? 2.371 -13.699 -33.019 1.00 53.75 75 ARG A N 1
ATOM 574 C CA . ARG A 1 75 ? 2.096 -12.681 -32.003 1.00 53.75 75 ARG A CA 1
ATOM 575 C C . ARG A 1 75 ? 1.344 -13.418 -30.897 1.00 53.75 75 ARG A C 1
ATOM 577 O O . ARG A 1 75 ? 0.141 -13.631 -31.013 1.00 53.75 75 ARG A O 1
ATOM 584 N N . LYS A 1 76 ? 2.047 -13.879 -29.858 1.00 58.25 76 LYS A N 1
ATOM 585 C CA . LYS A 1 76 ? 1.393 -14.268 -28.609 1.00 58.25 76 LYS A CA 1
ATOM 586 C C . LYS A 1 76 ? 0.617 -13.028 -28.175 1.00 58.25 76 LYS A C 1
ATOM 588 O O . LYS A 1 76 ? 1.192 -11.937 -28.135 1.00 58.25 76 LYS A O 1
ATOM 593 N N . LYS A 1 77 ? -0.691 -13.182 -27.949 1.00 54.91 77 LYS A N 1
ATOM 594 C CA . LYS A 1 77 ? -1.522 -12.131 -27.356 1.00 54.91 77 LYS A CA 1
ATOM 595 C C . LYS A 1 77 ? -0.784 -11.647 -26.103 1.00 54.91 77 LYS A C 1
ATOM 597 O O . LYS A 1 77 ? -0.476 -12.449 -25.231 1.00 54.91 77 LYS A O 1
ATOM 602 N N . LYS A 1 78 ? -0.392 -10.370 -26.096 1.00 59.94 78 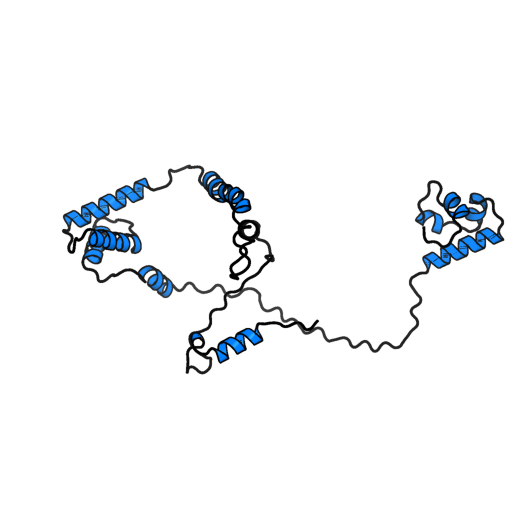LYS A N 1
ATOM 603 C CA . LYS A 1 78 ? 0.420 -9.763 -25.027 1.00 59.94 78 LYS A CA 1
ATOM 604 C C . LYS A 1 78 ? -0.369 -9.521 -23.743 1.00 59.94 78 LYS A C 1
ATOM 606 O O . LYS A 1 78 ? 0.236 -9.256 -22.716 1.00 59.94 78 LYS A O 1
ATOM 611 N N . SER A 1 79 ? -1.692 -9.586 -23.807 1.00 61.41 79 SER A N 1
ATOM 612 C CA . SER A 1 79 ? -2.540 -9.528 -22.630 1.00 61.41 79 SER A CA 1
ATOM 613 C C . SER A 1 79 ? -2.569 -10.917 -22.004 1.00 61.41 79 SER A C 1
ATOM 615 O O . SER A 1 79 ? -3.250 -11.811 -22.519 1.00 61.41 79 SER A O 1
ATOM 617 N N . LEU A 1 80 ? -1.826 -11.105 -20.911 1.00 63.19 80 LEU A N 1
ATOM 618 C CA . LEU A 1 80 ? -2.260 -12.094 -19.932 1.00 63.19 80 LEU A CA 1
ATOM 619 C C . LEU A 1 80 ? -3.706 -11.737 -19.547 1.00 63.19 80 LEU A C 1
ATOM 621 O O . LEU A 1 80 ? -4.012 -10.544 -19.440 1.00 63.19 80 LEU A O 1
ATOM 625 N N . PRO A 1 81 ? -4.609 -12.722 -19.422 1.00 70.69 81 PRO A N 1
ATOM 626 C CA . PRO A 1 81 ? -5.917 -12.453 -18.846 1.00 70.69 81 PRO A CA 1
ATOM 627 C C . PRO A 1 81 ? -5.710 -11.809 -17.472 1.00 70.69 81 PRO A C 1
ATOM 629 O O . PRO A 1 81 ? -4.760 -12.165 -16.769 1.00 70.69 81 PRO A O 1
ATOM 632 N N . LEU A 1 82 ? -6.555 -10.834 -17.119 1.00 70.44 82 LEU A N 1
ATOM 633 C CA . LEU A 1 82 ? -6.581 -10.340 -15.747 1.00 70.44 82 LEU A CA 1
ATOM 634 C C . LEU A 1 82 ? -6.769 -11.560 -14.845 1.00 70.44 82 LEU A C 1
ATOM 636 O O . LEU A 1 82 ? -7.671 -12.362 -15.081 1.00 70.44 82 LEU A O 1
ATOM 640 N N . GLN A 1 83 ? -5.881 -11.722 -13.870 1.00 71.44 83 GLN A N 1
ATOM 641 C CA . GLN A 1 83 ? -6.050 -12.752 -12.862 1.00 71.44 83 GLN A CA 1
ATOM 642 C C . GLN A 1 83 ? -7.365 -12.468 -12.131 1.00 71.44 83 GLN A C 1
ATOM 644 O O . GLN A 1 83 ? -7.611 -11.329 -11.729 1.00 71.44 83 GLN A O 1
ATOM 649 N N . GLU A 1 84 ? -8.228 -13.475 -12.027 1.00 77.00 84 GLU A N 1
ATOM 650 C CA . GLU A 1 84 ? -9.477 -13.339 -11.285 1.00 77.00 84 GLU A CA 1
ATOM 651 C C . GLU A 1 84 ? -9.153 -13.082 -9.812 1.00 77.00 84 GLU A C 1
ATOM 653 O O . GLU A 1 84 ? -8.246 -13.691 -9.240 1.00 77.00 84 GLU A O 1
ATOM 658 N N . TYR A 1 85 ? -9.851 -12.114 -9.220 1.00 77.94 85 TYR A N 1
ATOM 659 C CA . TYR A 1 85 ? -9.660 -11.770 -7.821 1.00 77.94 85 TYR A CA 1
ATOM 660 C C . TYR A 1 85 ? -10.236 -12.885 -6.948 1.00 77.94 85 TYR A C 1
ATOM 662 O O . TYR A 1 85 ? -11.452 -13.023 -6.831 1.00 77.94 85 TYR A O 1
ATOM 670 N N . ASP A 1 86 ? -9.351 -13.669 -6.339 1.00 85.00 86 ASP A N 1
ATOM 671 C CA . ASP A 1 86 ? -9.721 -14.668 -5.345 1.00 85.00 8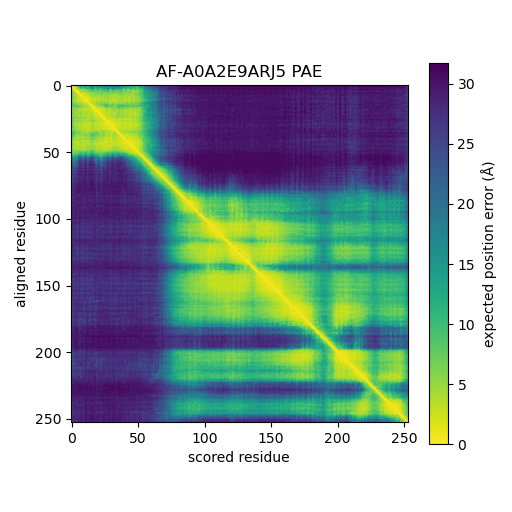6 ASP A CA 1
ATOM 672 C C . ASP A 1 86 ? -9.870 -14.003 -3.968 1.00 85.00 86 ASP A C 1
ATOM 674 O O . ASP A 1 86 ? -8.892 -13.715 -3.265 1.00 85.00 86 ASP A O 1
ATOM 678 N N . SER A 1 87 ? -11.121 -13.737 -3.596 1.00 80.19 87 SER A N 1
ATOM 679 C CA . SER A 1 87 ? -11.471 -13.140 -2.310 1.00 80.19 87 SER A CA 1
ATOM 680 C C . SER A 1 87 ? -11.104 -14.041 -1.129 1.00 80.19 87 SER A C 1
ATOM 682 O O . SER A 1 87 ? -10.718 -13.524 -0.079 1.00 80.19 87 SER A O 1
ATOM 684 N N . GLU A 1 88 ? -11.164 -15.366 -1.279 1.00 82.19 88 GLU A N 1
ATOM 685 C CA . GLU A 1 88 ? -10.880 -16.301 -0.188 1.00 82.19 88 GLU A CA 1
ATOM 686 C C . GLU A 1 88 ? -9.396 -16.305 0.164 1.00 82.19 88 GLU A C 1
ATOM 688 O O . GLU A 1 88 ? -9.033 -16.173 1.339 1.00 82.19 88 GLU A O 1
ATOM 693 N N . SER A 1 89 ? -8.527 -16.388 -0.848 1.00 80.62 89 SER A N 1
ATOM 694 C CA . SER A 1 89 ? -7.079 -16.288 -0.641 1.00 80.62 89 SER A CA 1
ATOM 695 C C . SER A 1 89 ? -6.696 -14.956 -0.001 1.00 80.62 89 SER A C 1
ATOM 697 O O . SER A 1 89 ? -5.883 -14.932 0.928 1.00 80.62 89 SER A O 1
ATOM 699 N N . LYS A 1 90 ? -7.325 -13.849 -0.422 1.00 80.38 90 LYS A N 1
ATOM 700 C CA . LYS A 1 90 ? -7.050 -12.536 0.174 1.00 80.38 90 LYS A CA 1
ATOM 701 C C . LYS A 1 90 ? -7.515 -12.447 1.626 1.00 80.38 90 LYS A C 1
ATOM 703 O O . LYS A 1 90 ? -6.791 -11.900 2.457 1.00 80.38 90 LYS A O 1
ATOM 708 N N . MET A 1 91 ? -8.680 -13.002 1.955 1.00 75.38 91 MET A N 1
ATOM 709 C CA . MET A 1 91 ? -9.168 -13.041 3.336 1.00 75.38 91 MET A CA 1
ATOM 710 C C . MET A 1 91 ? -8.255 -13.875 4.239 1.00 75.38 91 MET A C 1
ATOM 712 O O . MET A 1 91 ? -7.941 -13.437 5.345 1.00 75.38 91 MET A O 1
ATOM 716 N N . ARG A 1 92 ? -7.744 -15.017 3.757 1.00 79.38 92 ARG A N 1
ATOM 717 C CA . ARG A 1 92 ? -6.727 -15.793 4.492 1.00 79.38 92 ARG A CA 1
ATOM 718 C C . ARG A 1 92 ? -5.445 -14.994 4.718 1.00 79.38 92 ARG A C 1
ATOM 720 O O . ARG A 1 92 ? -4.878 -15.058 5.800 1.00 79.38 92 ARG A O 1
ATOM 727 N N . GLU A 1 93 ? -5.003 -14.216 3.734 1.00 77.44 93 GLU A N 1
ATOM 728 C CA . GLU A 1 93 ? -3.815 -13.360 3.862 1.00 77.44 93 GLU A CA 1
ATOM 729 C C . GLU A 1 93 ? -4.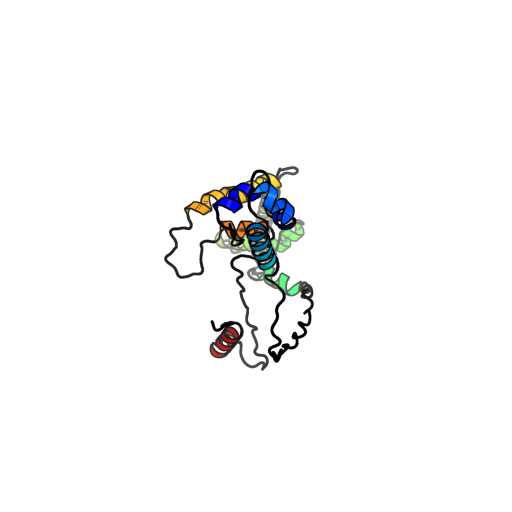013 -12.228 4.887 1.00 77.44 93 GLU A C 1
ATOM 731 O O . GLU A 1 93 ? -3.106 -11.906 5.656 1.00 77.44 93 GLU A O 1
ATOM 736 N N . ILE A 1 94 ? -5.209 -11.633 4.939 1.00 76.19 94 ILE A N 1
ATOM 737 C CA . ILE A 1 94 ? -5.543 -10.588 5.919 1.00 76.19 94 ILE A CA 1
ATOM 738 C C . ILE A 1 94 ? -5.504 -11.147 7.346 1.00 76.19 94 ILE A C 1
ATOM 740 O O . ILE A 1 94 ? -5.012 -10.454 8.239 1.00 76.19 94 ILE A O 1
ATOM 744 N N . LEU A 1 95 ? -5.990 -12.378 7.530 1.00 77.44 95 LEU A N 1
ATOM 745 C CA . LEU A 1 95 ? -6.132 -13.062 8.819 1.00 77.44 95 LEU A CA 1
ATOM 746 C C . LEU A 1 95 ? -4.903 -13.890 9.237 1.00 77.44 95 LEU A C 1
ATOM 748 O O . LEU A 1 95 ? -4.904 -14.447 10.328 1.00 77.44 95 LEU A O 1
ATOM 752 N N . ARG A 1 96 ? -3.863 -13.975 8.394 1.00 74.62 96 ARG A N 1
ATOM 753 C CA . ARG A 1 96 ? -2.715 -14.891 8.551 1.00 74.62 96 ARG A CA 1
ATOM 754 C C . ARG A 1 96 ? -2.014 -14.813 9.911 1.00 74.62 96 ARG A C 1
ATOM 756 O O . ARG A 1 96 ? -1.522 -15.830 10.384 1.00 74.62 96 ARG A O 1
ATOM 763 N N . ASP A 1 97 ? -1.987 -13.628 10.509 1.00 75.00 97 ASP A N 1
ATOM 764 C CA . ASP A 1 97 ? -1.238 -13.338 11.734 1.00 75.00 97 ASP A CA 1
ATOM 765 C C . ASP A 1 97 ? -2.168 -12.927 12.896 1.00 75.00 97 ASP A C 1
ATOM 767 O O . ASP A 1 97 ? -1.730 -12.297 13.853 1.00 75.00 97 ASP A O 1
ATOM 771 N N . ILE A 1 98 ? -3.467 -13.246 12.806 1.00 77.31 98 ILE A N 1
ATOM 772 C CA . ILE A 1 98 ? -4.471 -12.873 13.810 1.00 77.31 98 ILE A CA 1
ATOM 773 C C . ILE A 1 98 ? -4.995 -14.134 14.493 1.00 77.31 98 ILE A C 1
ATOM 775 O O . ILE A 1 98 ? -5.529 -15.029 13.838 1.00 77.31 98 ILE A O 1
ATOM 779 N N . ASP A 1 99 ? -4.894 -14.176 15.818 1.00 78.69 99 ASP A N 1
ATOM 780 C CA . ASP A 1 99 ? -5.497 -15.225 16.638 1.00 78.69 9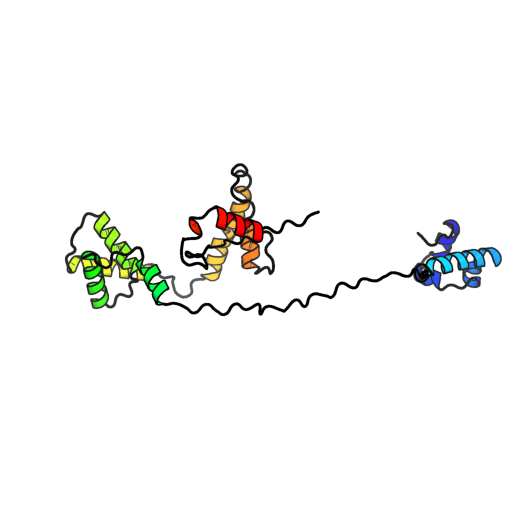9 ASP A CA 1
ATOM 781 C C . ASP A 1 99 ? -6.989 -14.917 16.865 1.00 78.69 99 ASP A C 1
ATOM 783 O O . ASP A 1 99 ? -7.373 -14.228 17.809 1.00 78.69 99 ASP A O 1
ATOM 787 N N . ILE A 1 100 ? -7.838 -15.371 15.937 1.00 75.25 100 ILE A N 1
ATOM 788 C CA . ILE A 1 100 ? -9.294 -15.117 15.950 1.00 75.25 100 ILE A CA 1
ATOM 789 C C . ILE A 1 100 ? -9.977 -15.829 17.130 1.00 75.25 100 ILE A C 1
ATOM 791 O O . ILE A 1 100 ? -11.032 -15.394 17.605 1.00 75.25 100 ILE A O 1
ATOM 795 N N . ASP A 1 101 ? -9.372 -16.916 17.606 1.00 77.69 101 ASP A N 1
ATOM 796 C CA . ASP A 1 101 ? -9.901 -17.743 18.685 1.00 77.69 101 ASP A CA 1
ATOM 797 C C . ASP A 1 101 ? -9.541 -17.195 20.076 1.00 77.69 101 ASP A C 1
ATOM 799 O O . ASP A 1 101 ? -10.033 -17.704 21.086 1.00 77.69 101 ASP A O 1
ATOM 803 N N . ASP A 1 102 ? -8.734 -16.130 20.150 1.00 83.81 102 ASP A N 1
ATOM 804 C CA . ASP A 1 102 ? -8.390 -15.476 21.408 1.00 83.81 102 ASP A CA 1
ATOM 805 C C . ASP A 1 102 ? -9.653 -14.925 22.106 1.00 83.81 102 ASP A C 1
ATOM 807 O O . ASP A 1 102 ? -10.380 -14.102 21.530 1.00 83.81 102 ASP A O 1
ATOM 811 N N . PRO A 1 103 ? -9.905 -15.292 23.380 1.00 83.75 103 PRO A N 1
ATOM 812 C CA . PRO A 1 103 ? -10.998 -14.728 24.166 1.00 83.75 103 PRO A CA 1
ATOM 813 C C . PRO A 1 103 ? -11.013 -13.193 24.206 1.00 83.75 103 PRO A C 1
ATOM 815 O O . PRO A 1 103 ? -12.090 -12.598 24.244 1.00 83.75 103 PRO A O 1
ATOM 818 N N . ILE A 1 104 ? -9.845 -12.537 24.191 1.00 84.69 104 ILE A N 1
ATOM 819 C CA . ILE A 1 104 ? -9.760 -11.065 24.188 1.00 84.69 104 ILE A CA 1
ATOM 820 C C . ILE A 1 104 ? -10.194 -10.508 22.825 1.00 84.69 104 ILE A C 1
ATOM 822 O O . ILE A 1 104 ? -10.908 -9.504 22.767 1.00 84.69 104 ILE A O 1
ATOM 826 N N . TYR A 1 105 ? -9.812 -11.175 21.733 1.00 86.81 105 TYR A N 1
ATOM 827 C CA . TYR A 1 105 ? -10.186 -10.784 20.374 1.00 86.81 105 TYR A CA 1
ATOM 828 C C . TYR A 1 105 ? -11.697 -10.846 20.173 1.00 86.81 105 TYR A C 1
ATOM 830 O O . TYR A 1 105 ? -12.295 -9.886 19.687 1.00 86.81 105 TYR A O 1
ATOM 838 N N . GLN A 1 106 ? -12.326 -11.940 20.603 1.00 87.44 106 GLN A N 1
ATOM 839 C CA . GLN A 1 106 ? -13.777 -12.110 20.506 1.00 87.44 106 GLN A CA 1
ATOM 840 C C . GLN A 1 106 ? -14.520 -11.034 21.303 1.00 87.44 106 GLN A C 1
ATOM 842 O O . GLN A 1 106 ? -15.437 -10.409 20.781 1.00 87.44 106 GLN A O 1
ATOM 847 N N . GLN A 1 107 ? -14.060 -10.728 22.519 1.00 86.62 107 GLN A N 1
ATOM 848 C CA . GLN A 1 107 ? -14.648 -9.660 23.333 1.00 86.62 107 GLN A CA 1
ATOM 849 C C . GLN A 1 107 ? -14.535 -8.282 22.676 1.00 86.62 107 GLN A C 1
ATOM 851 O O . GLN A 1 107 ? -15.505 -7.525 22.672 1.00 86.62 107 GLN A O 1
ATOM 856 N N . LEU A 1 108 ? -13.368 -7.939 22.123 1.00 86.38 108 LEU A N 1
ATOM 857 C CA . LEU A 1 108 ? -13.189 -6.668 21.418 1.00 86.38 108 LEU A CA 1
ATOM 858 C C . LEU A 1 108 ? -14.020 -6.618 20.133 1.00 86.38 108 LEU A C 1
ATOM 860 O O . LEU A 1 108 ? -14.584 -5.577 19.811 1.00 86.38 108 LEU A O 1
ATOM 864 N N . ARG A 1 109 ? -14.142 -7.738 19.420 1.00 88.19 109 ARG A N 1
ATOM 865 C CA . ARG A 1 109 ? -14.971 -7.838 18.220 1.00 88.19 109 ARG A CA 1
ATOM 866 C C . ARG A 1 109 ? -16.451 -7.633 18.537 1.00 88.19 109 ARG A C 1
ATOM 868 O O . ARG A 1 109 ? -17.088 -6.835 17.858 1.00 88.19 109 ARG A O 1
ATOM 875 N N . ASP A 1 110 ? -16.972 -8.292 19.566 1.00 88.69 110 ASP A N 1
ATOM 876 C CA . ASP A 1 110 ? -18.375 -8.162 19.974 1.00 88.69 110 ASP A CA 1
ATOM 877 C C . ASP A 1 110 ? -18.696 -6.719 20.381 1.00 88.69 110 ASP A C 1
ATOM 879 O O . ASP A 1 110 ? -19.650 -6.128 19.883 1.00 88.69 110 ASP A O 1
ATOM 883 N N . VAL A 1 111 ? -17.841 -6.098 21.203 1.00 88.06 111 VAL A N 1
ATOM 884 C CA . VAL A 1 111 ? -18.032 -4.695 21.609 1.00 88.06 111 VAL A CA 1
ATOM 885 C C . VAL A 1 111 ? -17.874 -3.737 20.421 1.00 88.06 111 VAL A C 1
ATOM 887 O O . VAL A 1 111 ? -18.568 -2.724 20.355 1.00 88.06 111 VAL A O 1
ATOM 890 N N . SER A 1 112 ? -17.001 -4.051 19.460 1.00 87.88 112 SER A N 1
ATOM 891 C CA . SER A 1 112 ? -16.857 -3.267 18.227 1.00 87.88 112 SER A CA 1
ATOM 892 C C . SER A 1 112 ? -18.130 -3.312 17.383 1.00 87.88 112 SER A C 1
ATOM 894 O O . SER A 1 112 ? -18.504 -2.287 16.818 1.00 87.88 112 SER A O 1
ATOM 896 N N . ILE A 1 113 ? -18.791 -4.473 17.305 1.00 88.81 113 ILE A N 1
ATOM 897 C CA . ILE A 1 113 ? -20.069 -4.642 16.599 1.00 88.81 113 ILE A CA 1
ATOM 898 C C . ILE A 1 113 ? -21.177 -3.880 17.333 1.00 88.81 113 ILE A C 1
ATOM 900 O O . ILE A 1 113 ? -21.928 -3.145 16.698 1.00 88.81 113 ILE A O 1
ATOM 904 N N . ASP A 1 114 ? -21.235 -3.984 18.663 1.00 89.00 114 ASP A N 1
ATOM 905 C CA . ASP A 1 114 ? -22.223 -3.274 19.487 1.00 89.00 114 ASP A CA 1
ATOM 906 C C . ASP A 1 114 ? -22.124 -1.744 19.348 1.00 89.00 114 ASP A C 1
ATOM 908 O O . ASP A 1 114 ? -23.126 -1.035 19.445 1.00 89.00 114 ASP A O 1
ATOM 912 N N . MET A 1 115 ? -20.910 -1.223 19.148 1.00 86.12 115 MET A N 1
ATOM 913 C CA . MET A 1 115 ? -20.641 0.209 18.988 1.00 86.12 115 MET A CA 1
ATOM 914 C C . MET A 1 115 ? -20.674 0.691 17.531 1.00 86.12 115 MET A C 1
ATOM 916 O O . MET A 1 115 ? -20.426 1.874 17.304 1.00 86.12 115 MET A O 1
ATOM 920 N N . ASP A 1 116 ? -20.942 -0.197 16.567 1.00 84.69 116 ASP A N 1
ATOM 921 C CA . ASP A 1 116 ? -20.839 0.069 15.122 1.00 84.69 116 ASP A CA 1
ATOM 922 C C . ASP A 1 116 ? -19.492 0.718 14.730 1.00 84.69 116 ASP A C 1
ATOM 924 O O . ASP A 1 116 ? -19.394 1.628 13.903 1.00 84.69 116 ASP A O 1
ATOM 928 N N . ALA A 1 117 ? -18.415 0.278 15.387 1.00 82.56 117 ALA A N 1
ATOM 929 C CA . ALA A 1 117 ? -17.085 0.816 15.160 1.00 82.56 117 ALA A CA 1
ATOM 930 C C . ALA A 1 117 ? -16.478 0.199 13.889 1.00 82.56 117 ALA A C 1
ATOM 932 O O . ALA A 1 117 ? -16.317 -1.018 13.779 1.00 82.56 117 ALA A O 1
ATOM 933 N N . LEU A 1 118 ? -16.078 1.054 12.943 1.00 80.12 118 LEU A N 1
ATOM 934 C CA . LEU A 1 118 ? -15.430 0.678 11.679 1.00 80.12 118 LEU A CA 1
ATOM 935 C C . LEU A 1 118 ? -13.953 0.288 11.891 1.00 80.12 118 LEU A C 1
ATOM 937 O O . LEU A 1 118 ? -13.041 0.946 11.386 1.00 80.12 118 LEU A O 1
ATOM 941 N N . LEU A 1 119 ? -13.702 -0.768 12.668 1.00 84.38 119 LEU A N 1
ATOM 942 C CA . LEU A 1 119 ? -12.362 -1.289 12.940 1.00 84.38 119 LEU A CA 1
ATOM 943 C C . LEU A 1 119 ? -12.036 -2.487 12.040 1.00 84.38 119 LEU A C 1
ATOM 945 O O . LEU A 1 119 ? -12.772 -3.470 11.971 1.00 84.38 119 LEU A O 1
ATOM 949 N N . THR A 1 120 ? -10.887 -2.427 11.368 1.00 87.50 120 THR A N 1
ATOM 950 C CA . THR A 1 120 ? -10.366 -3.543 10.567 1.00 87.50 120 THR A CA 1
ATOM 951 C C . THR A 1 120 ? -9.944 -4.703 11.483 1.00 87.50 120 THR A C 1
ATOM 953 O O . THR A 1 120 ? -9.357 -4.443 12.536 1.00 87.50 120 THR A O 1
ATOM 956 N N . PRO A 1 121 ? -10.106 -5.981 11.074 1.00 86.06 121 PRO A N 1
ATOM 957 C CA . PRO A 1 121 ? -9.661 -7.141 11.857 1.00 86.06 121 PRO A CA 1
ATOM 958 C C . PRO A 1 121 ? -8.209 -7.067 12.345 1.00 86.06 121 PRO A C 1
ATOM 960 O O . PRO A 1 121 ? -7.922 -7.519 13.448 1.00 86.06 121 PRO A O 1
ATOM 963 N N . ARG A 1 122 ? -7.309 -6.456 11.559 1.00 87.00 122 ARG A N 1
ATOM 964 C CA . ARG A 1 122 ? -5.908 -6.218 11.945 1.00 87.00 122 ARG A CA 1
ATOM 965 C C . ARG A 1 122 ? -5.756 -5.248 13.110 1.00 87.00 122 ARG A C 1
ATOM 967 O O . ARG A 1 122 ? -4.998 -5.536 14.016 1.00 87.00 122 ARG A O 1
ATOM 974 N N . ILE A 1 123 ? -6.526 -4.160 13.127 1.00 88.31 123 ILE A N 1
ATOM 975 C CA . ILE A 1 123 ? -6.503 -3.202 14.241 1.00 88.31 123 ILE A CA 1
ATOM 976 C C . ILE A 1 123 ? -6.957 -3.904 15.523 1.00 88.31 123 ILE A C 1
ATOM 978 O O . ILE A 1 123 ? -6.359 -3.709 16.573 1.00 88.31 123 ILE A O 1
ATOM 982 N N . LEU A 1 124 ? -7.975 -4.766 15.440 1.00 88.44 124 LEU A N 1
ATOM 983 C CA . LEU A 1 124 ? -8.398 -5.581 16.581 1.00 88.44 124 LEU A CA 1
ATOM 984 C C . LEU A 1 124 ? -7.287 -6.542 17.037 1.00 88.44 124 LEU A C 1
ATOM 986 O O . LEU A 1 124 ? -7.053 -6.651 18.236 1.00 88.44 124 LEU A O 1
ATOM 990 N N . GLY A 1 125 ? -6.566 -7.172 16.103 1.00 88.25 125 GLY A N 1
ATOM 991 C CA . GLY A 1 125 ? -5.389 -7.998 16.401 1.00 88.25 125 GLY A CA 1
ATOM 992 C C . GLY A 1 125 ? -4.290 -7.215 17.130 1.00 88.25 125 GLY A C 1
ATOM 993 O O . GLY A 1 125 ? -3.872 -7.601 18.221 1.00 88.25 125 GLY A O 1
ATOM 994 N N . ASP A 1 126 ? -3.907 -6.054 16.605 1.00 88.56 126 ASP A N 1
ATOM 995 C CA . ASP A 1 126 ? -2.887 -5.191 17.214 1.00 88.56 126 ASP A CA 1
ATOM 996 C C . ASP A 1 126 ? -3.308 -4.723 18.623 1.00 88.56 126 ASP A C 1
ATOM 998 O O . ASP A 1 126 ? -2.493 -4.650 19.546 1.00 88.56 126 ASP A O 1
ATOM 1002 N N . LEU A 1 127 ? -4.603 -4.449 18.829 1.00 88.06 127 LEU A N 1
ATOM 1003 C CA . LEU A 1 127 ? -5.146 -4.113 20.148 1.00 88.06 127 LEU A CA 1
ATOM 1004 C C . LEU A 1 127 ? -5.067 -5.296 21.118 1.00 88.06 127 LEU A C 1
ATOM 1006 O O . LEU A 1 127 ? -4.705 -5.094 22.279 1.00 88.06 127 LEU A O 1
ATOM 1010 N N . THR A 1 128 ? -5.365 -6.519 20.668 1.00 88.38 128 THR A N 1
ATOM 1011 C CA . THR A 1 128 ? -5.222 -7.718 21.512 1.00 88.38 128 THR A CA 1
ATOM 1012 C C . THR A 1 128 ? -3.775 -7.963 21.918 1.00 88.38 128 THR A C 1
ATOM 1014 O O . THR A 1 128 ? -3.506 -8.220 23.095 1.00 88.38 128 THR A O 1
ATOM 1017 N N . GLU A 1 129 ? -2.831 -7.799 20.992 1.00 88.19 129 GLU A N 1
ATOM 1018 C CA . GLU A 1 129 ? -1.405 -7.919 21.284 1.00 88.19 129 GLU A CA 1
ATOM 1019 C C . GLU A 1 129 ? -0.953 -6.833 22.270 1.00 88.19 129 GLU A C 1
ATOM 1021 O O . GLU A 1 129 ? -0.299 -7.134 23.271 1.00 88.19 129 GLU A O 1
ATOM 1026 N N . GLY A 1 130 ? -1.386 -5.584 22.070 1.00 86.94 130 GLY A N 1
ATOM 1027 C CA . GLY A 1 130 ? -1.087 -4.475 22.979 1.00 86.94 130 GLY A CA 1
ATOM 1028 C C . GLY A 1 130 ? -1.657 -4.662 24.391 1.00 86.94 130 GLY A C 1
ATOM 1029 O O . GLY A 1 130 ? -1.029 -4.268 25.378 1.00 86.94 130 GLY A O 1
ATOM 1030 N N . VAL A 1 131 ? -2.827 -5.289 24.518 1.00 87.00 131 VAL A N 1
ATOM 1031 C CA . VAL A 1 131 ? -3.424 -5.664 25.810 1.00 87.00 131 VAL A CA 1
ATOM 1032 C C . VAL A 1 131 ? -2.616 -6.773 26.489 1.00 87.00 131 VAL A C 1
ATOM 1034 O O . VAL A 1 131 ? -2.313 -6.667 27.682 1.00 87.00 131 VAL A O 1
ATOM 1037 N N . ARG A 1 132 ? -2.213 -7.801 25.732 1.00 85.00 132 ARG A N 1
ATOM 1038 C CA . ARG A 1 132 ? -1.381 -8.903 26.239 1.00 85.00 132 ARG A CA 1
ATOM 1039 C C . ARG A 1 132 ? 0.002 -8.423 26.673 1.00 85.00 132 ARG A C 1
ATOM 1041 O O . ARG A 1 132 ? 0.468 -8.818 27.739 1.00 85.00 132 ARG A O 1
ATOM 1048 N N . ALA A 1 133 ? 0.625 -7.519 25.917 1.00 86.81 133 ALA A N 1
ATOM 1049 C CA . ALA A 1 133 ? 1.916 -6.920 26.260 1.00 86.81 133 ALA A CA 1
ATOM 1050 C C . ALA A 1 133 ? 1.879 -6.149 27.593 1.00 86.81 133 ALA A C 1
ATOM 1052 O O . ALA A 1 133 ? 2.892 -6.043 28.282 1.00 86.81 133 ALA A O 1
ATOM 1053 N N . ARG A 1 134 ? 0.703 -5.649 27.995 1.00 86.06 134 ARG A N 1
ATOM 1054 C CA . ARG A 1 134 ? 0.473 -5.006 29.300 1.00 86.06 134 ARG A CA 1
ATOM 1055 C C . ARG A 1 134 ? 0.171 -5.997 30.432 1.00 86.06 134 ARG A C 1
ATOM 1057 O O . ARG A 1 134 ? -0.092 -5.567 31.551 1.00 86.06 134 ARG A O 1
ATOM 1064 N N . GLY A 1 135 ? 0.211 -7.303 30.164 1.00 80.25 135 GLY A N 1
ATOM 1065 C CA . GLY A 1 135 ? 0.026 -8.360 31.160 1.00 80.25 135 GLY A CA 1
ATOM 1066 C C . GLY A 1 135 ? -1.430 -8.647 31.535 1.00 80.25 135 GLY A C 1
ATOM 1067 O O . GLY A 1 135 ? -1.673 -9.351 32.514 1.00 80.25 135 GLY A O 1
ATOM 1068 N N . MET A 1 136 ? -2.408 -8.127 30.786 1.00 75.88 136 MET A N 1
ATOM 1069 C CA . MET A 1 136 ? -3.825 -8.397 31.048 1.00 75.88 136 MET A CA 1
ATOM 1070 C C . MET A 1 136 ? -4.285 -9.632 30.269 1.00 75.88 136 MET A C 1
ATOM 1072 O O . MET A 1 136 ? -4.263 -9.649 29.042 1.00 75.88 136 MET A O 1
ATOM 1076 N N . SER A 1 137 ? -4.716 -10.670 30.989 1.00 69.56 137 SER A N 1
ATOM 1077 C CA . SER A 1 137 ? -5.192 -11.936 30.409 1.00 69.56 137 SER A CA 1
ATOM 1078 C C . SER A 1 137 ? -6.704 -11.978 30.169 1.00 69.56 137 SER A C 1
ATOM 1080 O O . SER A 1 137 ? -7.194 -12.879 29.490 1.00 69.56 137 SER A O 1
ATOM 1082 N N . LYS A 1 138 ? -7.456 -11.023 30.733 1.00 75.88 138 LYS A N 1
ATOM 1083 C CA . LYS A 1 138 ? -8.909 -10.875 30.573 1.00 75.88 138 LYS A CA 1
ATOM 1084 C C . LYS A 1 138 ? -9.273 -9.396 30.579 1.00 75.88 138 LYS A C 1
ATOM 1086 O O . LYS A 1 138 ? -8.736 -8.649 31.393 1.00 75.88 138 LYS A O 1
ATOM 1091 N N . LEU A 1 139 ? -10.211 -9.004 29.722 1.00 78.19 139 LEU A N 1
ATOM 1092 C CA . LEU A 1 139 ? -10.834 -7.685 29.759 1.00 78.19 139 LEU A CA 1
ATOM 1093 C C . LEU A 1 139 ? -12.237 -7.788 30.349 1.00 78.19 139 LEU A C 1
ATOM 1095 O O . LEU A 1 139 ? -13.002 -8.705 30.041 1.00 78.19 139 LEU A O 1
ATOM 1099 N N . THR A 1 140 ? -12.611 -6.814 31.170 1.00 85.38 140 THR A N 1
ATOM 1100 C CA . THR A 1 140 ? -14.029 -6.583 31.451 1.00 85.38 140 THR A CA 1
ATOM 1101 C C . THR A 1 140 ? -14.690 -5.887 30.258 1.00 85.38 140 THR A C 1
ATOM 1103 O O . THR A 1 140 ? -14.044 -5.146 29.514 1.00 85.38 140 THR A O 1
ATOM 1106 N N . LYS A 1 141 ? -16.011 -6.054 30.088 1.00 83.88 141 LYS A N 1
ATOM 1107 C CA . LYS A 1 141 ? -16.758 -5.360 29.018 1.00 83.88 141 LYS A CA 1
ATOM 1108 C C . LYS A 1 141 ? -16.589 -3.834 29.074 1.00 83.88 141 LYS A C 1
ATOM 1110 O O . LYS A 1 141 ? -16.548 -3.179 28.038 1.00 83.88 141 LYS A O 1
ATOM 1115 N N . ALA A 1 142 ? -16.465 -3.264 30.276 1.00 86.00 142 ALA A N 1
ATOM 1116 C CA . ALA A 1 142 ? -16.266 -1.828 30.464 1.00 86.00 142 ALA A CA 1
ATOM 1117 C C . ALA A 1 142 ? -14.873 -1.362 30.006 1.00 86.00 142 ALA A C 1
ATOM 1119 O O . ALA A 1 142 ? -14.748 -0.297 29.404 1.00 86.00 142 ALA A O 1
ATOM 1120 N N . GLU A 1 143 ? -13.832 -2.154 30.263 1.00 86.31 143 GLU A N 1
ATOM 1121 C CA . GLU A 1 143 ? -12.474 -1.870 29.786 1.00 86.31 143 GLU A CA 1
ATOM 1122 C C . GLU A 1 143 ? -12.374 -2.029 28.268 1.00 86.31 143 GLU A C 1
ATOM 1124 O O . GLU A 1 143 ? -11.823 -1.151 27.609 1.00 86.31 143 GLU A O 1
ATOM 1129 N N . ALA A 1 144 ? -12.982 -3.077 27.701 1.00 86.00 144 ALA A N 1
ATOM 1130 C CA . ALA A 1 144 ? -13.070 -3.278 26.252 1.00 86.00 144 ALA A CA 1
ATOM 1131 C C . ALA A 1 144 ? -13.722 -2.086 25.548 1.00 86.00 144 ALA A C 1
ATOM 1133 O O . ALA A 1 144 ? -13.187 -1.571 24.566 1.00 86.00 144 ALA A O 1
ATOM 1134 N N . LYS A 1 145 ? -14.827 -1.585 26.110 1.00 89.50 145 LYS A N 1
ATOM 1135 C CA . LYS A 1 145 ? -15.509 -0.395 25.602 1.00 89.50 145 LYS A CA 1
ATOM 1136 C C . LYS A 1 145 ? -14.597 0.833 25.599 1.00 89.50 145 LYS A C 1
ATOM 1138 O O . LYS A 1 145 ? -14.512 1.516 24.585 1.00 89.50 145 LYS A O 1
ATOM 1143 N N . LYS A 1 146 ? -13.871 1.081 26.695 1.00 89.81 146 LYS A N 1
ATOM 1144 C CA . LYS A 1 146 ? -12.925 2.209 26.790 1.00 89.81 146 LYS A CA 1
ATOM 1145 C C . LYS A 1 146 ? -11.786 2.105 25.780 1.00 89.81 146 LYS A C 1
ATOM 1147 O O . LYS A 1 146 ? -11.379 3.123 25.222 1.00 89.81 146 LYS A O 1
ATOM 1152 N N . VAL A 1 147 ? -11.261 0.898 25.557 1.00 89.31 147 VAL A N 1
ATOM 1153 C CA . VAL A 1 147 ? -10.204 0.660 24.563 1.00 89.31 147 VAL A CA 1
ATOM 1154 C C . VAL A 1 147 ? -10.715 1.009 23.169 1.00 89.31 147 VAL A C 1
ATOM 1156 O O . VAL A 1 147 ? -10.085 1.810 22.486 1.00 89.31 147 VAL A O 1
ATOM 1159 N N . ILE A 1 148 ? -11.882 0.491 22.786 1.00 90.06 148 ILE A N 1
ATOM 1160 C CA . ILE A 1 148 ? -12.476 0.736 21.464 1.00 90.06 148 ILE A CA 1
ATOM 1161 C C . ILE A 1 148 ? -12.837 2.210 21.277 1.00 90.06 148 ILE A C 1
ATOM 1163 O O . ILE A 1 148 ? -12.526 2.784 20.238 1.00 90.06 148 ILE A O 1
ATOM 1167 N N . GLU A 1 149 ? -13.420 2.848 22.290 1.00 91.12 149 GLU A N 1
ATOM 1168 C CA . GLU A 1 149 ? -13.736 4.279 22.272 1.00 91.12 149 GLU A CA 1
ATOM 1169 C C . GLU A 1 149 ? -12.475 5.137 22.085 1.00 91.12 149 GLU A C 1
ATOM 1171 O O . GLU A 1 149 ? -12.445 6.037 21.242 1.00 91.12 149 GLU A O 1
ATOM 1176 N N . SER A 1 150 ? -11.399 4.812 22.807 1.00 90.5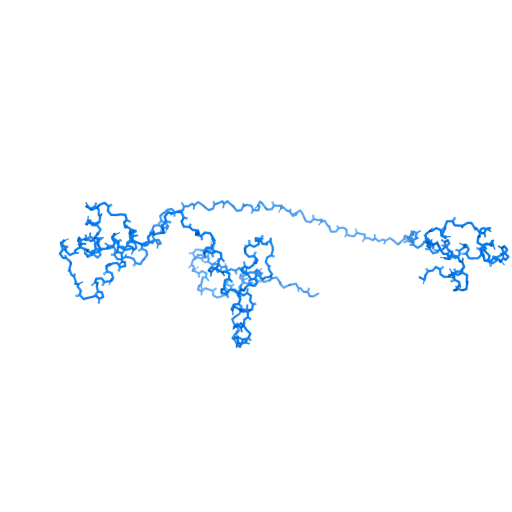6 150 SER A N 1
ATOM 1177 C CA . SER A 1 150 ? -10.109 5.498 22.669 1.00 90.56 150 SER A CA 1
ATOM 1178 C C . SER A 1 150 ? -9.513 5.292 21.277 1.00 90.56 150 SER A C 1
ATOM 1180 O O . SER A 1 150 ? -9.052 6.249 20.655 1.00 90.56 150 SER A O 1
ATOM 1182 N N . SER A 1 151 ? -9.554 4.064 20.756 1.00 90.81 151 SER A N 1
ATOM 1183 C CA . SER A 1 151 ? -9.091 3.745 19.403 1.00 90.81 151 SER A CA 1
ATOM 1184 C C . SER A 1 151 ? -9.890 4.486 18.336 1.00 90.81 151 SER A C 1
ATOM 1186 O O . SER A 1 151 ? -9.300 5.035 17.409 1.00 90.81 151 SER A O 1
ATOM 1188 N N . MET A 1 152 ? -11.214 4.557 18.477 1.00 90.38 152 MET A N 1
ATOM 1189 C CA . MET A 1 152 ? -12.081 5.279 17.546 1.00 90.38 152 MET A CA 1
ATOM 1190 C C . MET A 1 152 ? -11.791 6.783 17.565 1.00 90.38 152 MET A C 1
ATOM 1192 O O . MET A 1 152 ? -11.694 7.402 16.505 1.00 90.38 152 MET A O 1
ATOM 1196 N N . SER A 1 153 ? -11.589 7.356 18.754 1.00 91.31 153 SER A N 1
ATOM 1197 C CA . SER A 1 153 ? -11.195 8.758 18.913 1.00 91.31 153 SER A CA 1
ATOM 1198 C C . SER A 1 153 ? -9.857 9.045 18.220 1.00 91.31 153 SER A C 1
ATOM 1200 O O . SER A 1 153 ? -9.776 9.941 17.379 1.00 91.31 153 SER A O 1
ATOM 1202 N N . LEU A 1 154 ? -8.834 8.219 18.468 1.00 91.50 154 LEU A N 1
ATOM 1203 C CA . LEU A 1 154 ? -7.520 8.348 17.826 1.00 91.50 154 LEU A CA 1
ATOM 1204 C C . LEU A 1 154 ? -7.595 8.205 16.303 1.00 91.50 154 LEU A C 1
ATOM 1206 O O . LEU A 1 154 ? -6.961 8.977 15.584 1.00 91.50 154 LEU A O 1
ATOM 1210 N N . LEU A 1 155 ? -8.385 7.253 15.801 1.00 89.88 155 LEU A N 1
ATOM 1211 C CA . LEU A 1 155 ? -8.601 7.085 14.365 1.00 89.88 155 LEU A CA 1
ATOM 1212 C C . LEU A 1 155 ? -9.283 8.305 13.756 1.00 89.88 155 LEU A C 1
ATOM 1214 O O . LEU A 1 155 ? -8.873 8.742 12.686 1.00 89.88 155 LEU A O 1
ATOM 1218 N N . SER A 1 156 ? -10.275 8.882 14.438 1.00 89.25 156 SER A N 1
ATOM 1219 C CA . SER A 1 156 ? -10.941 10.101 13.980 1.00 89.25 156 SER A CA 1
ATOM 1220 C C . SER A 1 156 ? -9.989 11.297 13.953 1.00 89.25 156 SER A C 1
ATOM 1222 O O . SER A 1 156 ? -10.045 12.083 13.012 1.00 89.25 156 SER A O 1
ATOM 1224 N N . MET A 1 157 ? -9.105 11.416 14.948 1.00 90.31 157 MET A N 1
ATOM 1225 C CA . MET A 1 157 ? -8.087 12.472 15.017 1.00 90.31 157 MET A CA 1
ATOM 1226 C C . MET A 1 157 ? -6.954 12.294 13.999 1.00 90.31 157 MET A C 1
ATOM 1228 O O . MET A 1 157 ? -6.319 13.268 13.621 1.00 90.31 157 MET A O 1
ATOM 1232 N N . SER A 1 158 ? -6.688 11.063 13.556 1.00 91.06 158 SER A N 1
ATOM 1233 C CA . SER A 1 158 ? -5.608 10.753 12.605 1.00 91.06 158 SER A CA 1
ATOM 1234 C C . SER A 1 158 ? -6.023 10.920 11.140 1.00 91.06 158 SER A C 1
ATOM 1236 O O . SER A 1 158 ? -5.263 10.578 10.232 1.00 91.06 158 SER A O 1
ATOM 1238 N N . ARG A 1 159 ? -7.248 11.388 10.881 1.00 90.44 159 ARG A N 1
ATOM 1239 C CA . ARG A 1 159 ? -7.726 11.641 9.520 1.00 90.44 159 ARG A CA 1
ATOM 1240 C C . ARG A 1 159 ? -7.074 12.912 8.994 1.00 90.44 159 ARG A C 1
ATOM 1242 O O . ARG A 1 159 ? -6.892 13.870 9.731 1.00 90.44 159 ARG A O 1
ATOM 1249 N N . ALA A 1 160 ? -6.752 12.919 7.704 1.00 90.75 160 ALA A N 1
ATOM 1250 C CA . ALA A 1 160 ? -6.340 14.146 7.042 1.00 90.75 160 ALA A CA 1
ATOM 1251 C C . ALA A 1 160 ? -7.513 15.135 7.016 1.00 90.75 160 ALA A C 1
ATOM 1253 O O . ALA A 1 160 ? -8.649 14.738 6.722 1.00 90.75 160 ALA A O 1
ATOM 1254 N N . ASP A 1 161 ? -7.224 16.403 7.297 1.00 93.00 161 ASP A N 1
ATOM 1255 C CA . ASP A 1 161 ? -8.228 17.455 7.250 1.00 93.00 161 ASP A CA 1
ATOM 1256 C C . ASP A 1 161 ? -8.768 17.626 5.819 1.00 93.00 161 ASP A C 1
ATOM 1258 O O . ASP A 1 161 ? -8.017 17.531 4.837 1.00 93.00 161 ASP A O 1
ATOM 1262 N N . PRO A 1 162 ? -10.082 17.868 5.657 1.00 93.31 162 PRO A N 1
ATOM 1263 C CA . PRO A 1 162 ? -10.645 18.179 4.352 1.00 93.31 162 PRO A CA 1
ATOM 1264 C C . PRO A 1 162 ? -9.952 19.399 3.733 1.00 93.31 162 PRO A C 1
ATOM 1266 O O . PRO A 1 162 ? -9.688 20.379 4.420 1.00 93.31 162 PRO A O 1
ATOM 1269 N N . TYR A 1 163 ? -9.729 19.359 2.417 1.00 94.31 163 TYR A N 1
ATOM 1270 C CA . TYR A 1 163 ? -9.075 20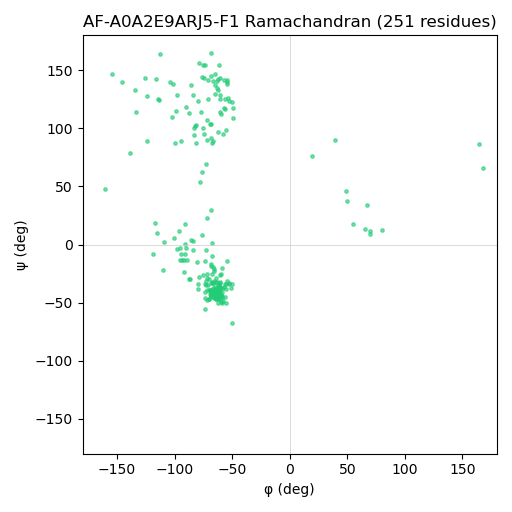.420 1.630 1.00 94.31 163 TYR A CA 1
ATOM 1271 C C . TYR A 1 163 ? -7.572 20.622 1.871 1.00 94.31 163 TYR A C 1
ATOM 1273 O O . TYR A 1 163 ? -6.994 21.548 1.304 1.00 94.31 163 TYR A O 1
ATOM 1281 N N . GLU A 1 164 ? -6.919 19.733 2.618 1.00 94.06 164 GLU A N 1
ATOM 1282 C CA . GLU A 1 164 ? -5.462 19.738 2.734 1.00 94.06 164 GLU A CA 1
ATOM 1283 C C . GLU A 1 164 ? -4.788 19.489 1.371 1.00 94.06 164 GLU A C 1
ATOM 1285 O O . GLU A 1 164 ? -5.239 18.669 0.559 1.00 94.06 164 GLU A O 1
ATOM 1290 N N . ALA A 1 165 ? -3.668 20.172 1.114 1.00 95.19 165 ALA A N 1
ATOM 1291 C CA . ALA A 1 165 ? -2.921 20.087 -0.142 1.00 95.19 165 ALA A CA 1
ATOM 1292 C C . ALA A 1 165 ? -2.066 18.805 -0.235 1.00 95.19 165 ALA A C 1
ATOM 1294 O O . ALA A 1 165 ? -0.866 18.848 -0.524 1.00 95.19 165 ALA A O 1
ATOM 1295 N N . VAL A 1 166 ? -2.697 17.641 -0.043 1.00 95.19 166 VAL A N 1
ATOM 1296 C CA . VAL A 1 166 ? -2.035 16.329 0.050 1.00 95.19 166 VAL A CA 1
ATOM 1297 C C . VAL A 1 166 ? -1.148 16.015 -1.154 1.00 95.19 166 VAL A C 1
ATOM 1299 O O . VAL A 1 166 ? -0.122 15.366 -0.990 1.00 95.19 166 VAL A O 1
ATOM 1302 N N . GLY A 1 167 ? -1.488 16.503 -2.352 1.00 95.19 167 GLY A N 1
ATOM 1303 C CA . GLY A 1 167 ? -0.679 16.312 -3.562 1.00 95.19 167 GLY A CA 1
ATOM 1304 C C . GLY A 1 167 ? 0.681 17.015 -3.508 1.00 95.19 167 GLY A C 1
ATOM 1305 O O . GLY A 1 167 ? 1.684 16.449 -3.932 1.00 95.19 167 GLY A O 1
ATOM 1306 N N . ILE A 1 168 ? 0.738 18.224 -2.944 1.00 95.56 168 ILE A N 1
ATOM 1307 C CA . ILE A 1 168 ? 1.991 18.980 -2.804 1.00 95.56 168 ILE A CA 1
ATOM 1308 C C . ILE A 1 168 ? 2.836 18.352 -1.693 1.00 95.56 168 ILE A C 1
ATOM 1310 O O . ILE A 1 168 ? 4.014 18.062 -1.902 1.00 95.56 168 ILE A O 1
ATOM 1314 N N . THR A 1 169 ? 2.218 18.052 -0.549 1.00 94.56 169 THR A N 1
ATOM 1315 C CA . THR A 1 169 ? 2.887 17.423 0.599 1.00 94.56 169 THR A CA 1
ATOM 1316 C C . THR A 1 169 ? 3.454 16.042 0.248 1.00 94.56 169 THR A C 1
ATOM 1318 O O . THR A 1 169 ? 4.589 15.712 0.605 1.00 94.56 169 THR A O 1
ATOM 1321 N N . THR A 1 170 ? 2.714 15.233 -0.517 1.00 93.62 170 THR A N 1
ATOM 1322 C CA . THR A 1 170 ? 3.212 13.936 -1.009 1.00 93.62 170 THR A CA 1
ATOM 1323 C C . THR A 1 170 ? 4.335 14.099 -2.031 1.00 93.62 170 THR A C 1
ATOM 1325 O O . THR A 1 170 ? 5.334 13.390 -1.935 1.00 93.62 170 THR A O 1
ATOM 1328 N N . ALA A 1 171 ? 4.238 15.057 -2.960 1.00 92.44 171 ALA A N 1
ATOM 1329 C CA . ALA A 1 171 ? 5.297 15.318 -3.938 1.00 92.44 171 ALA A CA 1
ATOM 1330 C C . ALA A 1 171 ? 6.609 15.785 -3.281 1.00 92.44 171 ALA A C 1
ATOM 1332 O O . ALA A 1 171 ? 7.693 15.346 -3.672 1.00 92.44 171 ALA A O 1
ATOM 1333 N N . GLN A 1 172 ? 6.526 16.637 -2.258 1.00 93.25 172 GLN A N 1
ATOM 1334 C CA . GLN A 1 172 ? 7.704 17.092 -1.523 1.00 93.25 172 GLN A CA 1
ATOM 1335 C C . GLN A 1 172 ? 8.315 15.968 -0.677 1.00 93.25 172 GLN A C 1
ATOM 1337 O O . GLN A 1 172 ? 9.521 15.742 -0.758 1.00 93.25 172 GLN A O 1
ATOM 1342 N N . SER A 1 173 ? 7.498 15.221 0.074 1.00 93.88 173 SER A N 1
ATOM 1343 C CA . SER A 1 173 ? 7.988 14.148 0.957 1.00 93.88 173 SER A CA 1
ATOM 1344 C C . SER A 1 173 ? 8.683 13.006 0.207 1.00 93.88 173 SER A C 1
ATOM 1346 O O . SER A 1 173 ? 9.643 12.439 0.729 1.00 93.88 173 SER A O 1
ATOM 1348 N N . ILE A 1 174 ? 8.266 12.688 -1.026 1.00 88.56 174 ILE A N 1
ATOM 1349 C CA . ILE A 1 174 ? 8.976 11.717 -1.876 1.00 88.56 174 ILE A CA 1
ATOM 1350 C C . ILE A 1 174 ? 10.211 12.321 -2.566 1.00 88.56 174 ILE A C 1
ATOM 1352 O O . ILE A 1 174 ? 11.204 11.620 -2.772 1.00 88.56 174 ILE A O 1
ATOM 1356 N N . GLY A 1 175 ? 10.171 13.607 -2.930 1.00 86.50 175 GLY A N 1
ATOM 1357 C CA . GLY A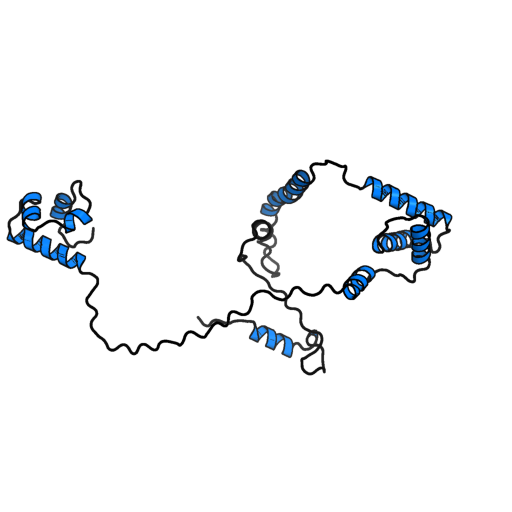 1 175 ? 11.232 14.276 -3.691 1.00 86.50 175 GLY A CA 1
ATOM 1358 C C . GLY A 1 175 ? 12.439 14.705 -2.852 1.00 86.50 175 GLY A C 1
ATOM 1359 O O . GLY A 1 175 ? 13.581 14.560 -3.295 1.00 86.50 175 GLY A O 1
ATOM 1360 N N . GLU A 1 176 ? 12.211 15.186 -1.630 1.00 86.06 176 GLU A N 1
ATOM 1361 C CA . GLU A 1 176 ? 13.254 15.654 -0.710 1.00 86.06 176 GLU A CA 1
ATOM 1362 C C . GLU A 1 176 ? 14.348 14.603 -0.420 1.00 86.06 176 GLU A C 1
ATOM 1364 O O . GLU A 1 176 ? 15.531 14.912 -0.629 1.00 86.06 176 GLU A O 1
ATOM 1369 N N . PRO A 1 177 ? 14.028 13.344 -0.040 1.00 85.19 177 PRO A N 1
ATOM 1370 C CA . PRO A 1 177 ? 15.051 12.325 0.196 1.00 85.19 177 PRO A CA 1
ATOM 1371 C C . PRO A 1 177 ? 15.816 11.943 -1.078 1.00 85.19 177 PRO A C 1
ATOM 1373 O O . PRO A 1 177 ? 16.948 11.465 -0.982 1.00 85.19 177 PRO A O 1
ATOM 1376 N N . GLY A 1 178 ? 15.252 12.185 -2.267 1.00 78.12 178 GLY A N 1
ATOM 1377 C CA . GLY A 1 178 ? 15.917 11.924 -3.544 1.00 78.12 178 GLY A CA 1
ATOM 1378 C C . GLY A 1 178 ? 17.246 12.672 -3.674 1.00 78.12 178 GLY A C 1
ATOM 1379 O O . GLY A 1 178 ? 18.234 12.104 -4.140 1.00 78.12 178 GLY A O 1
ATOM 1380 N N . THR A 1 179 ? 17.311 13.906 -3.166 1.00 73.62 179 THR A N 1
ATOM 1381 C CA . THR A 1 179 ? 18.553 14.696 -3.133 1.00 73.62 179 THR A CA 1
ATOM 1382 C C . THR A 1 179 ? 19.604 14.060 -2.217 1.00 73.62 179 THR A C 1
ATOM 1384 O O . THR A 1 179 ? 20.763 13.919 -2.607 1.00 73.62 179 THR A O 1
ATOM 1387 N N . GLN A 1 180 ? 19.191 13.564 -1.047 1.00 76.31 180 GLN A N 1
ATOM 1388 C CA . GLN A 1 180 ? 20.073 12.914 -0.071 1.00 76.31 180 GLN A CA 1
ATOM 1389 C C . GLN A 1 180 ? 20.560 11.526 -0.522 1.00 76.31 180 GLN A C 1
ATOM 1391 O O . GLN A 1 180 ? 21.656 11.096 -0.151 1.00 76.31 180 GLN A O 1
ATOM 1396 N N . MET A 1 181 ? 19.775 10.813 -1.335 1.00 68.12 181 MET A N 1
ATOM 1397 C CA . MET A 1 181 ? 20.130 9.478 -1.838 1.00 68.12 181 MET A CA 1
ATOM 1398 C C . MET A 1 181 ? 21.337 9.480 -2.789 1.00 68.12 181 MET A C 1
ATOM 1400 O O . MET A 1 181 ? 21.984 8.443 -2.958 1.00 68.12 181 MET A O 1
ATOM 1404 N N . THR A 1 182 ? 21.684 10.629 -3.373 1.00 62.06 182 THR A N 1
ATOM 1405 C CA . THR A 1 182 ? 22.836 10.758 -4.283 1.00 62.06 182 THR A CA 1
ATOM 1406 C C . THR A 1 182 ? 24.191 10.632 -3.577 1.00 62.06 182 THR A C 1
ATOM 1408 O O . THR A 1 182 ? 25.134 10.114 -4.168 1.00 62.06 182 THR A O 1
ATOM 1411 N N . MET A 1 183 ? 24.288 11.017 -2.297 1.00 59.62 183 MET A N 1
ATOM 1412 C CA . MET A 1 183 ? 25.557 11.042 -1.549 1.00 59.62 183 MET A CA 1
ATOM 1413 C C . MET A 1 183 ? 25.857 9.741 -0.780 1.00 59.62 183 MET A C 1
ATOM 1415 O O . MET A 1 183 ? 27.017 9.446 -0.495 1.00 59.62 183 MET A O 1
ATOM 1419 N N . ARG A 1 184 ? 24.839 8.934 -0.439 1.00 55.19 184 ARG A N 1
ATOM 1420 C CA . ARG A 1 184 ? 24.994 7.752 0.442 1.00 55.19 184 ARG A CA 1
ATOM 1421 C C . ARG A 1 184 ? 25.304 6.428 -0.278 1.00 55.19 184 ARG A C 1
ATOM 1423 O O . ARG A 1 184 ? 25.611 5.444 0.386 1.00 55.19 184 ARG A O 1
ATOM 1430 N N . THR A 1 185 ? 25.245 6.372 -1.608 1.00 54.44 185 THR A N 1
ATOM 1431 C CA . THR A 1 185 ? 25.266 5.102 -2.368 1.00 54.44 185 THR A CA 1
ATOM 1432 C C . THR A 1 185 ? 26.647 4.640 -2.847 1.00 54.44 185 THR A C 1
ATOM 1434 O O . THR A 1 185 ? 26.800 3.472 -3.193 1.00 54.44 185 THR A O 1
ATOM 1437 N N . PHE A 1 186 ? 27.679 5.490 -2.815 1.00 52.75 186 PHE A N 1
ATOM 1438 C CA . PHE A 1 186 ? 29.007 5.134 -3.344 1.00 52.75 186 PHE A CA 1
ATOM 1439 C C . PHE A 1 186 ? 29.887 4.292 -2.400 1.00 52.75 186 PHE A C 1
ATOM 1441 O O . PHE A 1 186 ? 30.847 3.681 -2.860 1.00 52.75 186 PHE A O 1
ATOM 1448 N N . HIS A 1 187 ? 29.558 4.197 -1.106 1.00 54.50 187 HIS A N 1
ATOM 1449 C CA . HIS A 1 187 ? 30.411 3.526 -0.107 1.00 54.50 187 HIS A CA 1
ATOM 1450 C C . HIS A 1 187 ? 30.005 2.074 0.219 1.00 54.50 187 HIS A C 1
ATOM 1452 O O . HIS A 1 187 ? 30.725 1.391 0.938 1.00 54.50 187 HIS A O 1
ATOM 1458 N N . TYR A 1 188 ? 28.898 1.561 -0.334 1.00 53.38 188 TYR A N 1
ATOM 1459 C CA . TYR A 1 188 ? 28.432 0.174 -0.130 1.00 53.38 188 TYR A CA 1
ATOM 1460 C C . TYR A 1 188 ? 28.966 -0.824 -1.183 1.00 53.38 188 TYR A C 1
ATOM 1462 O O . TYR A 1 188 ? 28.441 -1.926 -1.334 1.00 53.38 188 TYR A O 1
ATOM 1470 N N . ALA A 1 189 ? 30.022 -0.463 -1.918 1.00 49.16 189 ALA A N 1
ATOM 1471 C CA . ALA A 1 189 ? 30.574 -1.204 -3.060 1.00 49.16 189 ALA A CA 1
ATOM 1472 C C . ALA A 1 189 ? 31.330 -2.514 -2.712 1.00 49.16 189 ALA A C 1
ATOM 1474 O O . ALA A 1 189 ? 32.171 -2.957 -3.489 1.00 49.16 189 ALA A O 1
ATOM 1475 N N . GLY A 1 190 ? 31.068 -3.129 -1.553 1.00 48.62 190 GLY A N 1
ATOM 1476 C CA . GLY A 1 190 ? 31.834 -4.274 -1.036 1.00 48.62 190 GLY A CA 1
ATOM 1477 C C . GLY A 1 190 ? 31.060 -5.582 -0.839 1.00 48.62 190 GLY A C 1
ATOM 1478 O O . GLY A 1 190 ? 31.681 -6.605 -0.568 1.00 48.62 190 GLY A O 1
ATOM 1479 N N . VAL A 1 191 ? 29.729 -5.591 -0.972 1.00 50.78 191 VAL A N 1
ATOM 1480 C CA . VAL A 1 191 ? 28.916 -6.809 -0.800 1.00 50.78 191 VAL A CA 1
ATOM 1481 C C . VAL A 1 191 ? 28.277 -7.166 -2.136 1.00 50.78 191 VAL A C 1
ATOM 1483 O O . VAL A 1 191 ? 27.598 -6.344 -2.745 1.00 50.78 191 VAL A O 1
ATOM 1486 N N . ALA A 1 192 ? 28.500 -8.397 -2.602 1.00 46.53 192 ALA A N 1
ATOM 1487 C CA . ALA A 1 192 ? 28.071 -8.930 -3.899 1.00 46.53 192 ALA A CA 1
ATOM 1488 C C . ALA A 1 192 ? 26.541 -9.117 -4.044 1.00 46.53 192 ALA A C 1
ATOM 1490 O O . ALA A 1 192 ? 26.073 -9.999 -4.762 1.00 46.53 192 ALA A O 1
ATOM 1491 N N . THR A 1 193 ? 25.735 -8.303 -3.369 1.00 51.47 193 THR A N 1
ATOM 1492 C CA . THR A 1 193 ? 24.283 -8.267 -3.528 1.00 51.47 193 THR A CA 1
ATOM 1493 C C . THR A 1 193 ? 23.934 -7.182 -4.540 1.00 51.47 193 THR A C 1
ATOM 1495 O O . THR A 1 193 ? 23.758 -6.026 -4.178 1.00 51.47 193 THR A O 1
ATOM 1498 N N . VAL A 1 194 ? 23.890 -7.570 -5.818 1.00 54.38 194 VAL A N 1
ATOM 1499 C CA . VAL A 1 194 ? 23.142 -6.921 -6.914 1.00 54.38 194 VAL A CA 1
ATOM 1500 C C . VAL A 1 194 ? 23.157 -5.382 -6.880 1.00 54.38 194 VAL A C 1
ATOM 1502 O O . VAL A 1 194 ? 22.267 -4.768 -6.308 1.00 54.38 194 VAL A O 1
ATOM 1505 N N . ASN A 1 195 ? 24.152 -4.764 -7.530 1.00 50.47 195 ASN A N 1
ATOM 1506 C CA . ASN A 1 195 ? 24.185 -3.361 -7.986 1.00 50.47 195 ASN A CA 1
ATOM 1507 C C . ASN A 1 195 ? 23.186 -2.397 -7.300 1.00 50.47 195 ASN A C 1
ATOM 1509 O O . ASN A 1 195 ? 22.192 -1.975 -7.891 1.00 50.47 195 ASN A O 1
ATOM 1513 N N . VAL A 1 196 ? 23.503 -1.992 -6.067 1.00 49.72 196 VAL A N 1
ATOM 1514 C CA . VAL A 1 196 ? 22.751 -1.025 -5.235 1.00 49.72 196 VAL A CA 1
ATOM 1515 C C . VAL A 1 196 ? 22.791 0.417 -5.800 1.00 49.72 196 VAL A C 1
ATOM 1517 O O . VAL A 1 196 ? 22.178 1.337 -5.265 1.00 49.72 196 VAL A O 1
ATOM 1520 N N . THR A 1 197 ? 23.448 0.648 -6.940 1.00 49.81 197 THR A N 1
ATOM 1521 C CA . THR A 1 197 ? 23.665 1.977 -7.545 1.00 49.81 197 THR A CA 1
ATOM 1522 C C . THR A 1 197 ? 22.447 2.581 -8.262 1.00 49.81 197 THR A C 1
ATOM 1524 O O . THR A 1 197 ? 22.575 3.619 -8.909 1.00 49.81 197 THR A O 1
ATOM 1527 N N . GLN A 1 198 ? 21.254 1.985 -8.163 1.00 58.91 198 GLN A N 1
ATOM 1528 C CA . GLN A 1 198 ? 20.093 2.399 -8.965 1.00 58.91 198 GLN A CA 1
ATOM 1529 C C . GLN A 1 198 ? 18.900 2.979 -8.202 1.00 58.91 198 GLN A C 1
ATOM 1531 O O . GLN A 1 198 ? 17.875 3.193 -8.831 1.00 58.91 198 GLN A O 1
ATOM 1536 N N . GLY A 1 199 ? 18.991 3.287 -6.906 1.00 70.69 199 GLY A N 1
ATOM 1537 C CA . GLY A 1 199 ? 17.834 3.772 -6.130 1.00 70.69 199 GLY A CA 1
ATOM 1538 C C . GLY A 1 199 ? 17.067 4.930 -6.795 1.00 70.69 199 GLY A C 1
ATOM 1539 O O . GLY A 1 199 ? 15.949 4.746 -7.274 1.00 70.69 199 GLY A O 1
ATOM 1540 N N . LEU A 1 200 ? 17.689 6.111 -6.898 1.00 77.88 200 LEU A N 1
ATOM 1541 C CA . LEU A 1 200 ? 17.051 7.287 -7.505 1.00 77.88 200 LEU A CA 1
ATOM 1542 C C . LEU A 1 200 ? 16.767 7.120 -9.014 1.00 77.88 200 LEU A C 1
ATOM 1544 O O . LEU A 1 200 ? 15.637 7.393 -9.425 1.00 77.88 200 LEU A O 1
ATOM 1548 N N . PRO A 1 201 ? 17.708 6.626 -9.853 1.00 80.44 201 PRO A N 1
ATOM 1549 C CA . PRO A 1 201 ? 17.416 6.363 -11.262 1.00 80.44 201 PRO A CA 1
ATOM 1550 C C . PRO A 1 201 ? 16.214 5.436 -11.466 1.00 80.44 201 PRO A C 1
ATOM 1552 O O . PRO A 1 201 ? 15.416 5.673 -12.368 1.00 80.44 201 PRO A O 1
ATOM 1555 N N . ARG A 1 202 ? 16.040 4.417 -10.615 1.00 82.00 202 ARG A N 1
ATOM 1556 C CA . ARG A 1 202 ? 14.925 3.472 -10.703 1.00 82.00 202 ARG A CA 1
ATOM 1557 C C . ARG A 1 202 ? 13.586 4.120 -10.374 1.00 82.00 202 ARG A C 1
ATOM 1559 O O . ARG A 1 202 ? 12.613 3.845 -11.072 1.00 82.00 202 ARG A O 1
ATOM 1566 N N . VAL A 1 203 ? 13.532 4.973 -9.350 1.00 85.00 203 VAL A N 1
ATOM 1567 C CA . VAL A 1 203 ? 12.314 5.728 -9.007 1.00 85.00 203 VAL A CA 1
ATOM 1568 C C . VAL A 1 203 ? 11.880 6.598 -10.188 1.00 85.00 203 VAL A C 1
ATOM 1570 O O . VAL A 1 203 ? 10.713 6.558 -10.568 1.00 85.00 203 VAL A O 1
ATOM 1573 N N . ILE A 1 204 ? 12.825 7.288 -10.837 1.00 85.56 204 ILE A N 1
ATOM 1574 C CA . ILE A 1 204 ? 12.553 8.101 -12.035 1.00 85.56 204 ILE A CA 1
ATOM 1575 C C . ILE A 1 204 ? 11.991 7.235 -13.171 1.00 85.56 204 ILE A C 1
ATOM 1577 O O . ILE A 1 204 ? 10.993 7.598 -13.781 1.00 85.56 204 ILE A O 1
ATOM 1581 N N . GLU A 1 205 ? 12.572 6.060 -13.444 1.00 88.56 205 GLU A N 1
ATOM 1582 C CA . GLU A 1 205 ? 12.062 5.164 -14.495 1.00 88.56 205 GLU A CA 1
ATOM 1583 C C . GLU A 1 205 ? 10.614 4.708 -14.265 1.00 88.56 205 GLU A C 1
ATOM 1585 O O . GLU A 1 205 ? 9.870 4.542 -15.237 1.00 88.56 205 GLU A O 1
ATOM 1590 N N . ILE A 1 206 ? 10.244 4.465 -13.002 1.00 88.69 206 ILE A N 1
ATOM 1591 C CA . ILE A 1 206 ? 8.899 4.026 -12.609 1.00 88.69 206 ILE A CA 1
ATOM 1592 C C . ILE A 1 206 ? 7.903 5.179 -12.759 1.00 88.69 206 ILE A C 1
ATOM 1594 O O . ILE A 1 206 ? 6.854 4.981 -13.370 1.00 88.69 206 ILE A O 1
ATOM 1598 N N . VAL A 1 207 ? 8.240 6.369 -12.251 1.00 89.62 207 VAL A N 1
ATOM 1599 C CA . VAL A 1 207 ? 7.378 7.562 -12.334 1.00 89.62 207 VAL A CA 1
ATOM 1600 C C . VAL A 1 207 ? 7.193 8.019 -13.787 1.00 89.62 207 VAL A C 1
ATOM 1602 O O . VAL A 1 207 ? 6.071 8.310 -14.190 1.00 89.62 207 VAL A O 1
ATOM 1605 N N . ASP A 1 208 ? 8.250 7.980 -14.604 1.00 90.44 208 ASP A N 1
ATOM 1606 C CA . ASP A 1 208 ? 8.204 8.298 -16.043 1.00 90.44 208 ASP A CA 1
ATOM 1607 C C . ASP A 1 208 ? 7.503 7.214 -16.889 1.00 90.44 208 ASP A C 1
ATOM 1609 O O . ASP A 1 208 ? 7.391 7.354 -18.111 1.00 90.44 208 ASP A O 1
ATOM 1613 N N . ALA A 1 209 ? 7.100 6.091 -16.282 1.00 90.94 209 ALA A N 1
ATOM 1614 C CA . ALA A 1 209 ? 6.513 4.935 -16.959 1.00 90.94 209 ALA A CA 1
ATOM 1615 C C . ALA A 1 20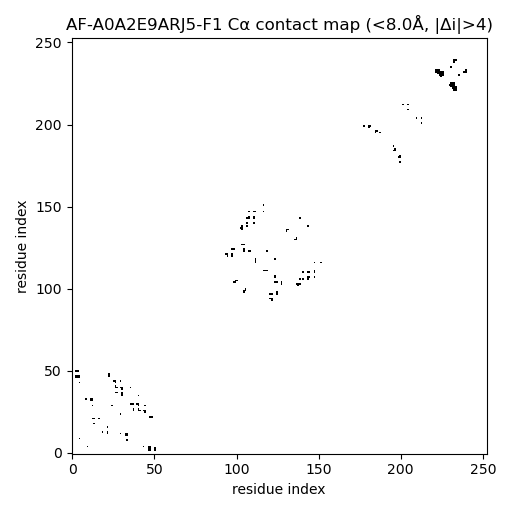9 ? 7.327 4.467 -18.188 1.00 90.94 209 ALA A C 1
ATOM 1617 O O . ALA A 1 209 ? 6.785 4.195 -19.269 1.00 90.94 209 ALA A O 1
ATOM 1618 N N . ARG A 1 210 ? 8.658 4.363 -18.048 1.00 88.19 210 ARG A N 1
ATOM 1619 C CA . ARG A 1 210 ? 9.527 3.980 -19.173 1.00 88.19 210 ARG A CA 1
ATOM 1620 C C . ARG A 1 210 ? 9.206 2.578 -19.684 1.00 88.19 210 ARG A C 1
ATOM 1622 O O . ARG A 1 210 ? 9.159 1.606 -18.936 1.00 88.19 210 ARG A O 1
ATOM 1629 N N . LYS A 1 211 ? 9.093 2.452 -21.010 1.00 88.81 211 LYS A N 1
ATOM 1630 C CA . LYS A 1 211 ? 8.733 1.193 -21.688 1.00 88.81 211 LYS A CA 1
ATOM 1631 C C . LYS A 1 211 ? 9.723 0.044 -21.456 1.00 88.81 211 LYS A C 1
ATOM 1633 O O . LYS A 1 211 ? 9.311 -1.112 -21.452 1.00 88.81 211 LYS A O 1
ATOM 1638 N N . VAL A 1 212 ? 11.017 0.343 -21.342 1.00 87.12 212 VAL A N 1
ATOM 1639 C CA . VAL A 1 212 ? 12.073 -0.644 -21.075 1.00 87.12 212 VAL A CA 1
ATOM 1640 C C . VAL A 1 212 ? 12.972 -0.074 -19.977 1.00 87.12 212 VAL A C 1
ATOM 1642 O O . VAL A 1 212 ? 13.606 0.955 -20.222 1.00 87.12 212 VAL A O 1
ATOM 1645 N N . PRO A 1 213 ? 13.012 -0.685 -18.779 1.00 85.62 213 PRO A N 1
ATOM 1646 C CA . PRO A 1 213 ? 13.904 -0.244 -17.711 1.00 85.62 213 PRO A CA 1
ATOM 1647 C C . PRO A 1 213 ? 15.354 -0.630 -18.013 1.00 85.62 213 PRO A C 1
ATOM 1649 O O . PRO A 1 213 ? 15.591 -1.603 -18.736 1.00 85.62 213 PRO A O 1
ATOM 1652 N N . LYS A 1 214 ? 16.328 0.101 -17.457 1.00 79.31 214 LYS A N 1
ATOM 1653 C CA . LYS A 1 214 ? 17.756 -0.158 -17.728 1.00 79.31 214 LYS A CA 1
ATOM 1654 C C . LYS A 1 214 ? 18.229 -1.515 -17.205 1.00 79.31 214 LYS A C 1
ATOM 1656 O O . LYS A 1 214 ? 18.975 -2.197 -17.899 1.00 79.31 214 LYS A O 1
ATOM 1661 N N . THR A 1 215 ? 17.781 -1.925 -16.019 1.00 77.50 215 THR A N 1
ATOM 1662 C CA . THR A 1 215 ? 18.044 -3.268 -15.473 1.00 77.50 215 THR A CA 1
ATOM 1663 C C . THR A 1 215 ? 16.735 -3.973 -15.129 1.00 77.50 215 THR A C 1
ATOM 1665 O O . THR A 1 215 ? 16.231 -3.832 -14.012 1.00 77.50 215 THR A O 1
ATOM 1668 N N . PRO A 1 216 ? 16.138 -4.708 -16.083 1.00 81.88 216 PRO A N 1
ATOM 1669 C CA . PRO A 1 216 ? 14.990 -5.551 -15.797 1.00 81.88 216 PRO A CA 1
ATOM 1670 C C . PRO A 1 216 ? 15.428 -6.764 -14.970 1.00 81.88 216 PRO A C 1
ATOM 1672 O O . PRO A 1 216 ? 16.287 -7.533 -15.394 1.00 81.88 216 PRO A O 1
ATOM 1675 N N . THR A 1 217 ? 14.787 -6.959 -13.822 1.00 80.88 217 THR A N 1
ATOM 1676 C CA . THR A 1 217 ? 14.965 -8.143 -12.975 1.00 80.88 217 THR A CA 1
ATOM 1677 C C . THR A 1 217 ? 13.651 -8.909 -12.919 1.00 80.88 217 THR A C 1
ATOM 1679 O O . THR A 1 217 ? 12.578 -8.305 -12.884 1.00 80.88 217 THR A O 1
ATOM 1682 N N . MET A 1 218 ? 13.725 -10.238 -12.917 1.00 81.06 218 MET A N 1
ATOM 1683 C CA . MET A 1 218 ? 12.568 -11.116 -12.775 1.00 81.06 218 MET A CA 1
ATOM 1684 C C . MET A 1 218 ? 12.802 -12.047 -11.594 1.00 81.06 218 MET A C 1
ATOM 1686 O O . MET A 1 218 ? 13.834 -12.711 -11.532 1.00 81.06 218 MET A O 1
ATOM 1690 N N . LEU A 1 219 ? 11.842 -12.097 -10.674 1.00 81.62 219 LEU A N 1
ATOM 1691 C CA . LEU A 1 219 ? 11.818 -13.092 -9.613 1.00 81.62 219 LEU A CA 1
ATOM 1692 C C . LEU A 1 219 ? 10.864 -14.207 -10.042 1.00 81.62 219 LEU A C 1
ATOM 1694 O O . LEU A 1 219 ? 9.680 -13.967 -10.270 1.00 81.62 219 LEU A O 1
ATOM 1698 N N . ILE A 1 220 ? 11.415 -15.402 -10.240 1.00 80.81 220 ILE A N 1
ATOM 1699 C CA . ILE A 1 220 ? 10.686 -16.552 -10.771 1.00 80.81 220 ILE A CA 1
ATOM 1700 C C . ILE A 1 220 ? 10.358 -17.470 -9.602 1.00 80.81 220 ILE A C 1
ATOM 1702 O O . ILE A 1 220 ? 11.249 -18.104 -9.041 1.00 80.81 220 ILE A O 1
ATOM 1706 N N . TYR A 1 221 ? 9.079 -17.528 -9.244 1.00 80.62 221 TYR A N 1
ATOM 1707 C CA . TYR A 1 221 ? 8.580 -18.507 -8.288 1.00 80.62 221 TYR A CA 1
ATOM 1708 C C . TYR A 1 221 ? 8.472 -19.877 -8.956 1.00 80.62 221 TYR A C 1
ATOM 1710 O O . TYR A 1 221 ? 8.161 -19.985 -10.143 1.00 80.62 221 TYR A O 1
ATOM 1718 N N . LEU A 1 222 ? 8.759 -20.919 -8.184 1.00 77.94 222 LEU A N 1
ATOM 1719 C CA . LEU A 1 222 ? 8.625 -22.302 -8.614 1.00 77.94 222 LEU A CA 1
ATOM 1720 C C . LEU A 1 222 ? 7.341 -22.875 -8.031 1.00 77.94 222 LEU A C 1
ATOM 1722 O O . LEU A 1 222 ? 7.057 -22.663 -6.853 1.00 77.94 222 LEU A O 1
ATOM 1726 N N . ASP A 1 223 ? 6.609 -23.635 -8.838 1.00 70.62 223 ASP A N 1
ATOM 1727 C CA . ASP A 1 223 ? 5.414 -24.323 -8.367 1.00 70.62 223 ASP A CA 1
ATOM 1728 C C . ASP A 1 223 ? 5.765 -25.387 -7.314 1.00 70.62 223 ASP A C 1
ATOM 1730 O O . ASP A 1 223 ? 6.800 -26.062 -7.377 1.00 70.62 223 ASP A O 1
ATOM 1734 N N . GLU A 1 224 ? 4.858 -25.586 -6.358 1.00 62.91 224 GLU A N 1
ATOM 1735 C CA . GLU A 1 224 ? 5.007 -26.573 -5.281 1.00 62.91 224 GLU A CA 1
ATOM 1736 C C . GLU A 1 224 ? 4.972 -28.023 -5.775 1.00 62.91 224 GLU A C 1
ATOM 1738 O O . GLU A 1 224 ? 5.273 -28.940 -5.018 1.00 62.91 224 GLU A O 1
ATOM 1743 N N . LEU A 1 225 ? 4.613 -28.269 -7.036 1.00 59.66 225 LEU A N 1
ATOM 1744 C CA . LEU A 1 225 ? 4.465 -29.606 -7.598 1.00 59.66 225 LEU A CA 1
ATOM 1745 C C . LEU A 1 225 ? 5.136 -29.689 -8.965 1.00 59.66 225 LEU A C 1
ATOM 1747 O O . LEU A 1 225 ? 4.912 -28.877 -9.857 1.00 59.66 225 LEU A O 1
ATOM 1751 N N . ASN A 1 226 ? 5.923 -30.746 -9.163 1.00 62.12 226 ASN A N 1
ATOM 1752 C CA . ASN A 1 226 ? 6.345 -31.133 -10.504 1.00 62.12 226 ASN A CA 1
ATOM 1753 C C . ASN A 1 226 ? 5.128 -31.480 -11.379 1.00 62.12 226 ASN A C 1
ATOM 1755 O O . ASN A 1 226 ? 4.160 -32.033 -10.858 1.00 62.12 226 ASN A O 1
ATOM 1759 N N . PRO A 1 227 ? 5.224 -31.363 -12.720 1.00 59.97 227 PRO A N 1
ATOM 1760 C CA . PRO A 1 227 ? 4.210 -31.882 -13.652 1.00 59.97 227 PRO A CA 1
ATOM 1761 C C . PRO A 1 227 ? 3.893 -33.379 -13.460 1.00 59.97 227 PRO A C 1
ATOM 1763 O O . PRO A 1 227 ? 2.927 -33.896 -14.007 1.00 59.97 227 PRO A O 1
ATOM 1766 N N . LYS A 1 228 ? 4.739 -34.095 -12.704 1.00 61.25 228 LYS A N 1
ATOM 1767 C CA . LYS A 1 228 ? 4.612 -35.513 -12.343 1.00 61.25 228 LYS A CA 1
ATOM 1768 C C . LYS A 1 228 ? 4.057 -35.756 -10.927 1.00 61.25 228 LYS A C 1
ATOM 1770 O O . LYS A 1 228 ? 4.069 -36.902 -10.491 1.00 61.25 228 LYS A O 1
ATOM 1775 N N . GLY A 1 229 ? 3.643 -34.716 -10.197 1.00 57.50 229 GLY A N 1
ATOM 1776 C CA . GLY A 1 229 ? 2.890 -34.794 -8.936 1.00 57.50 229 GLY A CA 1
ATOM 1777 C C . GLY A 1 229 ? 3.592 -35.429 -7.727 1.00 57.50 229 GLY A C 1
ATOM 1778 O O . GLY A 1 229 ? 2.918 -35.777 -6.769 1.00 57.50 229 GLY A O 1
ATOM 1779 N N . LYS A 1 230 ? 4.917 -35.646 -7.760 1.00 57.31 230 LYS A N 1
ATOM 1780 C CA . LYS A 1 230 ? 5.601 -36.492 -6.755 1.00 57.31 230 LYS A CA 1
ATOM 1781 C C . LYS A 1 230 ? 6.513 -35.772 -5.758 1.00 57.31 230 LYS A C 1
ATOM 1783 O O . LYS A 1 230 ? 6.787 -36.357 -4.718 1.00 57.31 230 LYS A O 1
ATOM 1788 N N . LYS A 1 231 ? 7.019 -34.566 -6.053 1.00 58.75 231 LYS A N 1
ATOM 1789 C CA . LYS A 1 231 ? 7.926 -33.806 -5.164 1.00 58.75 231 LYS A CA 1
ATOM 1790 C C . LYS A 1 231 ? 7.847 -32.296 -5.427 1.00 58.75 231 LYS A C 1
ATOM 1792 O O . LYS A 1 231 ? 7.714 -31.937 -6.608 1.00 58.75 231 LYS A O 1
ATOM 1797 N N . PRO A 1 232 ? 8.006 -31.452 -4.390 1.00 63.66 232 PRO A N 1
ATOM 1798 C CA . PRO A 1 232 ? 8.128 -30.011 -4.561 1.00 63.66 232 PRO A CA 1
ATOM 1799 C C . PRO A 1 232 ? 9.392 -29.621 -5.319 1.00 63.66 232 PRO A C 1
ATOM 1801 O O . PRO A 1 232 ? 10.485 -30.071 -4.975 1.00 63.66 232 PRO A O 1
ATOM 1804 N N . LEU A 1 233 ? 9.246 -28.792 -6.366 1.00 63.38 233 LEU A N 1
ATOM 1805 C CA . LEU A 1 233 ? 10.390 -28.306 -7.156 1.00 63.38 233 LEU A CA 1
ATOM 1806 C C . LEU A 1 233 ? 11.366 -27.505 -6.302 1.00 63.38 233 LEU A C 1
ATOM 1808 O O . LEU A 1 233 ? 12.562 -27.548 -6.562 1.00 63.38 233 LEU A O 1
ATOM 1812 N N . ASN A 1 234 ? 10.857 -26.797 -5.293 1.00 64.38 234 ASN A N 1
ATOM 1813 C CA . ASN A 1 234 ? 11.656 -25.946 -4.417 1.00 64.38 234 ASN A CA 1
ATOM 1814 C C . ASN A 1 234 ? 12.753 -26.733 -3.665 1.00 64.38 234 ASN A C 1
ATOM 1816 O O . ASN A 1 234 ? 13.789 -26.183 -3.315 1.00 64.38 234 ASN A O 1
ATOM 1820 N N . THR A 1 235 ? 12.566 -28.040 -3.454 1.00 70.00 235 THR A N 1
ATOM 1821 C CA . THR A 1 235 ? 13.536 -28.891 -2.741 1.00 70.00 235 THR A CA 1
ATOM 1822 C C . THR A 1 235 ? 14.491 -29.638 -3.683 1.00 70.00 235 THR A C 1
ATOM 1824 O O . THR A 1 235 ? 15.490 -30.190 -3.230 1.00 70.00 235 THR A O 1
ATOM 1827 N N . ASP A 1 236 ? 14.213 -29.682 -4.992 1.00 78.38 236 ASP A N 1
ATOM 1828 C CA . ASP A 1 236 ? 15.035 -30.408 -5.969 1.00 78.38 236 ASP A CA 1
ATOM 1829 C C . ASP A 1 236 ? 15.983 -29.463 -6.719 1.00 78.38 236 ASP A C 1
ATOM 1831 O O . ASP A 1 236 ? 15.694 -28.979 -7.816 1.00 78.38 236 ASP A O 1
ATOM 1835 N N . GLU A 1 237 ? 17.162 -29.242 -6.136 1.00 79.56 237 GLU A N 1
ATOM 1836 C CA . GLU A 1 237 ? 18.215 -28.376 -6.681 1.00 79.56 237 GLU A CA 1
ATOM 1837 C C . GLU A 1 237 ? 18.562 -28.699 -8.149 1.00 79.56 237 GLU A C 1
ATOM 1839 O O . GLU A 1 237 ? 18.786 -27.797 -8.962 1.00 79.56 237 GLU A O 1
ATOM 1844 N N . LYS A 1 238 ? 18.558 -29.983 -8.535 1.00 81.62 238 LYS A N 1
ATOM 1845 C CA . LYS A 1 238 ? 18.911 -30.404 -9.902 1.00 81.62 238 LYS A CA 1
ATOM 1846 C C . LYS A 1 238 ? 17.858 -29.967 -10.917 1.00 81.62 238 LYS A C 1
ATOM 1848 O O . LYS A 1 238 ? 18.211 -29.564 -12.029 1.00 81.62 238 LYS A O 1
ATOM 1853 N N . ALA A 1 239 ? 16.580 -30.040 -10.549 1.00 77.56 239 ALA A N 1
ATOM 1854 C CA . ALA A 1 239 ? 15.484 -29.583 -11.396 1.00 77.56 239 ALA A CA 1
ATOM 1855 C C . ALA A 1 239 ? 15.507 -28.055 -11.552 1.00 77.56 239 ALA A C 1
ATOM 1857 O O . ALA A 1 239 ? 15.413 -27.556 -12.677 1.00 77.56 239 ALA A O 1
ATOM 1858 N N . VAL A 1 240 ? 15.725 -27.324 -10.454 1.00 81.56 240 VAL A N 1
ATOM 1859 C CA . VAL A 1 240 ? 15.830 -25.855 -10.464 1.00 81.56 240 VAL A CA 1
ATOM 1860 C C . VAL A 1 240 ? 17.002 -25.391 -11.317 1.00 81.56 240 VAL A C 1
ATOM 1862 O O . VAL A 1 240 ? 16.829 -24.535 -12.184 1.00 81.56 240 VAL A O 1
ATOM 1865 N N . ARG A 1 241 ? 18.178 -26.006 -11.161 1.00 82.81 241 ARG A N 1
ATOM 1866 C CA . ARG A 1 241 ? 19.364 -25.674 -11.962 1.00 82.81 241 ARG A CA 1
ATOM 1867 C C . ARG A 1 241 ? 19.148 -25.924 -13.454 1.00 82.81 241 ARG A C 1
ATOM 1869 O O . ARG A 1 241 ? 19.635 -25.158 -14.279 1.00 82.81 241 ARG A O 1
ATOM 1876 N N . LYS A 1 242 ? 18.389 -26.963 -13.814 1.00 83.62 242 LYS A N 1
ATOM 1877 C CA . LYS A 1 242 ? 18.020 -27.238 -15.209 1.00 83.62 242 LYS A CA 1
ATOM 1878 C C . LYS A 1 242 ? 17.073 -26.175 -15.777 1.00 83.62 242 LYS A C 1
ATOM 1880 O O . LYS A 1 242 ? 17.229 -25.799 -16.934 1.00 83.62 242 LYS A O 1
ATOM 1885 N N . ILE A 1 243 ? 16.114 -25.695 -14.983 1.00 82.38 243 ILE A N 1
ATOM 1886 C CA . ILE A 1 243 ? 15.217 -24.595 -15.372 1.00 82.38 243 ILE A CA 1
ATOM 1887 C C . ILE A 1 243 ? 16.013 -23.295 -15.514 1.00 82.38 243 ILE A C 1
ATOM 1889 O O . ILE A 1 243 ? 15.875 -22.615 -16.525 1.00 82.38 243 ILE A O 1
ATOM 1893 N N . ALA A 1 244 ? 16.895 -22.993 -14.560 1.00 84.00 244 ALA A N 1
ATOM 1894 C CA . ALA A 1 244 ? 17.775 -21.831 -14.617 1.00 84.00 244 ALA A CA 1
ATOM 1895 C C . ALA A 1 244 ? 18.651 -21.849 -15.880 1.00 84.00 244 ALA A C 1
ATOM 1897 O O . ALA A 1 244 ? 18.640 -20.883 -16.634 1.00 84.00 244 ALA A O 1
ATOM 1898 N N . ALA A 1 245 ? 19.302 -22.977 -16.182 1.00 84.56 245 ALA A N 1
ATOM 1899 C CA . ALA A 1 245 ? 20.109 -23.135 -17.393 1.00 84.56 245 ALA A CA 1
ATOM 1900 C C . ALA A 1 245 ? 19.287 -23.041 -18.693 1.00 84.56 245 ALA A C 1
ATOM 1902 O O . ALA A 1 245 ? 19.810 -22.636 -19.724 1.00 84.56 245 ALA A O 1
ATOM 1903 N N . ALA A 1 246 ? 18.002 -23.414 -18.672 1.00 83.06 246 ALA A N 1
ATOM 1904 C CA . ALA A 1 246 ? 17.116 -23.255 -19.826 1.00 83.06 246 ALA A CA 1
ATOM 1905 C C . ALA A 1 246 ? 16.661 -21.798 -20.038 1.00 83.06 246 ALA A C 1
ATOM 1907 O O . ALA A 1 246 ? 16.304 -21.423 -21.155 1.00 83.06 246 ALA A O 1
ATOM 1908 N N . LEU A 1 247 ? 16.635 -20.997 -18.970 1.00 82.62 247 LEU A N 1
ATOM 1909 C CA . LEU A 1 247 ? 16.296 -19.572 -19.000 1.00 82.62 247 LEU A CA 1
ATOM 1910 C C . LEU A 1 247 ? 17.514 -18.693 -19.297 1.00 82.62 247 LEU A C 1
ATOM 1912 O O . LEU A 1 247 ? 17.370 -17.619 -19.883 1.00 82.62 247 LEU A O 1
ATOM 1916 N N . GLU A 1 248 ? 18.702 -19.145 -18.904 1.00 84.00 248 GLU A N 1
ATOM 1917 C CA . GLU A 1 248 ? 19.965 -18.491 -19.209 1.00 84.00 248 GLU A CA 1
ATOM 1918 C C . GLU A 1 248 ? 20.249 -18.598 -20.713 1.00 84.00 248 GLU A C 1
ATOM 1920 O O . GLU A 1 248 ? 20.622 -19.641 -21.247 1.00 84.00 248 GLU A O 1
ATOM 1925 N N . MET A 1 249 ? 20.034 -17.500 -21.435 1.00 74.88 249 MET A N 1
ATOM 1926 C CA . MET A 1 249 ? 20.382 -17.423 -22.848 1.00 74.88 249 MET A CA 1
ATOM 1927 C C . MET A 1 249 ? 21.863 -17.071 -22.986 1.00 74.88 249 MET A C 1
ATOM 1929 O O . MET A 1 249 ? 22.229 -15.896 -23.000 1.00 74.88 249 MET A O 1
ATOM 1933 N N . THR A 1 250 ? 22.725 -18.078 -23.123 1.00 66.31 250 THR A N 1
ATOM 1934 C CA . THR A 1 250 ? 24.108 -17.857 -23.556 1.00 66.31 250 THR A CA 1
ATOM 1935 C C . THR A 1 250 ? 24.110 -17.586 -25.060 1.00 66.31 250 THR A C 1
ATOM 1937 O O . THR A 1 250 ? 24.009 -18.503 -25.874 1.00 66.31 250 THR A O 1
ATOM 1940 N N . ASN A 1 251 ? 24.202 -16.318 -25.455 1.00 54.81 251 ASN A N 1
ATOM 1941 C CA . ASN A 1 251 ? 24.562 -15.995 -26.831 1.00 54.81 251 ASN A CA 1
ATOM 1942 C C . ASN A 1 251 ? 26.076 -16.200 -26.959 1.00 54.81 251 ASN A C 1
ATOM 1944 O O . ASN A 1 251 ? 26.844 -15.507 -26.295 1.00 54.81 251 ASN A O 1
ATOM 1948 N N . ALA A 1 252 ? 26.496 -17.178 -27.765 1.00 45.47 252 ALA A N 1
ATOM 1949 C CA . ALA A 1 252 ? 27.897 -17.302 -28.155 1.00 45.47 252 ALA A CA 1
ATOM 1950 C C . ALA A 1 252 ? 28.332 -16.023 -28.909 1.00 45.47 252 ALA A C 1
ATOM 1952 O O . ALA A 1 252 ? 27.490 -15.455 -29.616 1.00 45.47 252 ALA A O 1
ATOM 1953 N N . PRO A 1 253 ? 29.581 -15.558 -28.716 1.00 49.34 253 PRO A N 1
ATOM 1954 C CA . PRO A 1 253 ? 30.091 -14.328 -29.326 1.00 49.34 253 PRO A CA 1
ATOM 1955 C C . PRO A 1 253 ? 30.049 -14.350 -30.858 1.00 49.34 253 PRO A C 1
ATOM 1957 O O . PRO A 1 253 ? 30.187 -15.447 -31.449 1.00 49.34 253 PRO A O 1
#

Mean predicted aligned error: 18.7 Å

Nearest PDB structures (foldseek):
  7vya-assembly1_E  TM=2.652E-01  e=5.932E+00  Sus scrofa

Sequence (253 aa):
MDLGVSEEYAHKLADDRKWDDVKILTSGQIAQICGIDSGSSQEIFNVMAAAGKRSRAATKTEKTIVRRRPASRRRKKKSLPLQEYDSESKMREILRDIDIDDPIYQQLRDVSIDMDALLTPRILGDLTEGVRARGMSKLTKAEAKKVIESSMSLLSMSRADPYEAVGITTAQSIGEPGTQMTMRTFHYAGVATVNVTQGLPRVIEIVDARKVPKTPTMLIYLDELNPKGKKPLNTDEKAVRKIAAALEMTNAP

Radius of gyration: 39.49 Å; Cα contacts (8 Å, |Δi|>4): 112; chains: 1; bounding box: 66×68×106 Å

Foldseek 3Di:
DPLPDDPLLVCQLPPVHDVVVSLVDDLVVSCVSNVDDSVVSVVSNVSSVVVVPPDDDDDDDPDPPPPDDPPPPPPPPPDDDDDDDDPVVVVCVQCVQAPCVQPQLVLLVVLCVVVVPPDDSVNSRVLVVVCVVVVDNDDDNVRSNVSSVVVSVVVVVPDDDPPPPVVVVVVCVVVVCLVVVVPPQPPVPPDPDPCSPCPNVVVVCVVVVPPDDPDDDDDDDFDQADPVRDGGPVPVPVSVVVVVVVVDDDDDD

Solvent-accessible surface area (backbone atoms only — not comparable to full-atom values): 16286 Å² total; per-residue (Å²): 143,84,49,88,62,60,66,81,55,46,55,59,62,39,64,98,44,59,70,74,64,54,71,72,56,51,42,72,56,48,15,67,66,67,74,50,53,77,65,63,19,44,53,52,43,51,42,47,55,53,56,76,55,82,80,82,80,80,79,87,67,92,71,86,78,82,73,74,76,78,74,81,75,71,78,68,76,83,69,72,75,80,77,79,85,58,64,66,65,50,51,48,61,72,45,69,89,46,68,74,83,37,71,58,37,48,52,44,50,52,50,31,60,77,66,70,52,94,70,54,74,60,57,49,39,54,49,41,52,56,41,46,76,70,70,50,91,74,73,52,74,69,56,43,47,52,51,52,51,50,50,51,50,51,54,64,69,68,52,80,65,87,89,59,66,57,70,59,56,51,54,48,68,64,48,58,56,51,66,59,55,70,75,68,52,78,80,66,84,81,61,95,67,74,82,73,82,41,64,65,66,48,52,50,42,59,76,69,62,51,94,73,63,95,78,81,84,84,88,82,83,72,54,73,53,38,102,79,73,78,52,43,40,84,77,36,65,71,61,48,52,51,52,50,58,71,67,55,80,80,75,79,133

Secondary structure (DSSP, 8-state):
--S---HHHHHHHHTTS-HHHHTT--HHHHHHHHT--HHHHHHHHHHHHHHHT-S----------------------S-PPPPP--HHHHHHHHHTT--TT-HHHHHHHHHHHHTT----HHHHHHHHHHHHHTT-S---HHHHHHHHHHHHHHHHHTSPPTT--HHHHHHHHHHHHHHHHHHHSTT-TTS-SS-GGGHHHHHHHHHTT-SS-SS-----PPPSS-TTSSS-GGG-HHHHHHHHHHH------

pLDDT: mean 75.54, std 13.55, range [41.31, 95.56]